Protein AF-A0A2D7SRV4-F1 (afdb_monomer)

Mean predicted aligned error: 13.17 Å

Sequence (274 aa):
MICENKPSEINNYSLNEKLNINYNVHELSKMSIEDLIKNLKYTIKNNSIPNITKLVYEFEKYFHIKNNINFKNENIKFDELHYNDFKKILIQYKKLKKEYVEKLESKFKYNLDLREEIINELKILIQSNNNNNSLFEKFNLLRDKWKKIGPIKKNLTEKIWKTYYHHVEKFYDYVKISDDIRNIEYQRNYKIKIDICIKSENLYKLKDLNKSFKKLQDLHEDWKQIGPVKNQYKEQIWNRFQEATKKIHKKRNDYYEQRNLIYKLNFEKKKQTI

Structure (mmCIF, N/CA/C/O backbone):
data_AF-A0A2D7SRV4-F1
#
_entry.id   AF-A0A2D7SRV4-F1
#
loop_
_atom_site.group_PDB
_atom_site.id
_atom_site.type_symbol
_atom_site.label_atom_id
_atom_site.label_alt_id
_atom_site.label_comp_id
_atom_site.label_asym_id
_atom_site.label_entity_id
_atom_site.label_seq_id
_atom_site.pdbx_PDB_ins_code
_atom_site.Cartn_x
_atom_site.Cartn_y
_atom_site.Cartn_z
_atom_site.occupancy
_atom_site.B_iso_or_equiv
_atom_site.auth_seq_id
_atom_site.auth_comp_id
_atom_site.auth_asym_id
_atom_site.auth_atom_id
_atom_site.pdbx_PDB_model_num
ATOM 1 N N . MET A 1 1 ? 11.663 15.119 -19.197 1.00 27.31 1 MET A N 1
ATOM 2 C CA . MET A 1 1 ? 10.627 15.295 -18.150 1.00 27.31 1 MET A CA 1
ATOM 3 C C . MET A 1 1 ? 9.720 14.071 -18.126 1.00 27.31 1 MET A C 1
ATOM 5 O O . MET A 1 1 ? 8.647 14.070 -18.719 1.00 27.31 1 MET A O 1
ATOM 9 N N . ILE A 1 2 ? 10.168 12.994 -17.485 1.00 28.67 2 ILE A N 1
ATOM 10 C CA . ILE A 1 2 ? 9.371 11.781 -17.296 1.00 28.67 2 ILE A CA 1
ATOM 11 C C . ILE A 1 2 ? 8.707 11.919 -15.922 1.00 28.67 2 ILE A C 1
ATOM 13 O O . ILE A 1 2 ? 9.193 11.472 -14.893 1.00 28.67 2 ILE A O 1
ATOM 17 N N . CYS A 1 3 ? 7.593 12.649 -15.883 1.00 29.78 3 CYS A N 1
ATOM 18 C CA . CYS A 1 3 ? 6.821 12.848 -14.655 1.00 29.78 3 CYS A CA 1
ATOM 19 C C . CYS A 1 3 ? 5.963 11.609 -14.397 1.00 29.78 3 CYS A C 1
ATOM 21 O O . CYS A 1 3 ? 4.790 11.585 -14.759 1.00 29.78 3 CYS A O 1
ATOM 23 N N . GLU A 1 4 ? 6.547 10.501 -13.941 1.00 46.97 4 GLU A N 1
ATOM 24 C CA . GLU A 1 4 ? 5.755 9.415 -13.357 1.00 46.97 4 GLU A CA 1
ATOM 25 C C . GLU A 1 4 ? 5.040 9.912 -12.089 1.00 46.97 4 GLU A C 1
ATOM 27 O O . GLU A 1 4 ? 5.610 10.647 -11.281 1.00 46.97 4 GLU A O 1
ATOM 32 N N . ASN A 1 5 ? 3.759 9.562 -11.951 1.00 48.97 5 ASN A N 1
ATOM 33 C CA . ASN A 1 5 ? 2.919 10.071 -10.870 1.00 48.97 5 ASN A CA 1
ATOM 34 C C . ASN A 1 5 ? 3.387 9.534 -9.515 1.00 48.97 5 ASN A C 1
ATOM 36 O O . ASN A 1 5 ? 3.749 8.365 -9.365 1.00 48.97 5 ASN A O 1
ATOM 40 N N . LYS A 1 6 ? 3.396 10.443 -8.539 1.00 47.25 6 LYS A N 1
ATOM 41 C CA . LYS A 1 6 ? 4.130 10.343 -7.279 1.00 47.25 6 LYS A CA 1
ATOM 42 C C . LYS A 1 6 ? 3.662 9.152 -6.424 1.00 47.25 6 LYS A C 1
ATOM 44 O O . LYS A 1 6 ? 2.457 8.932 -6.279 1.00 47.25 6 LYS A O 1
ATOM 49 N N . PRO A 1 7 ? 4.573 8.476 -5.698 1.00 41.59 7 PRO A N 1
ATOM 50 C CA . PRO A 1 7 ? 4.205 7.526 -4.643 1.00 41.59 7 PRO A CA 1
ATOM 51 C C . PRO A 1 7 ? 3.286 8.128 -3.569 1.00 41.59 7 PRO A C 1
ATOM 53 O O . PRO A 1 7 ? 2.532 7.396 -2.927 1.00 41.59 7 PRO A O 1
ATOM 56 N N . SER A 1 8 ? 3.336 9.451 -3.366 1.00 39.38 8 SER A N 1
ATOM 57 C CA . SER A 1 8 ? 2.531 10.172 -2.375 1.00 39.38 8 SER A CA 1
ATOM 58 C C . SER A 1 8 ? 1.029 10.182 -2.683 1.00 39.38 8 SER A C 1
ATOM 60 O O . SER A 1 8 ? 0.242 10.178 -1.742 1.00 39.38 8 SER A O 1
ATOM 62 N N . GLU A 1 9 ? 0.609 10.085 -3.948 1.00 38.69 9 GLU A N 1
ATOM 63 C CA . GLU A 1 9 ? -0.820 10.081 -4.316 1.00 38.69 9 GLU A CA 1
ATOM 64 C C . GLU A 1 9 ? -1.472 8.699 -4.136 1.00 38.69 9 GLU A C 1
ATOM 66 O O . GLU A 1 9 ? -2.650 8.598 -3.801 1.00 38.69 9 GLU A O 1
ATOM 71 N N . ILE A 1 10 ? -0.693 7.619 -4.263 1.00 41.19 10 ILE A N 1
ATOM 72 C CA . ILE A 1 10 ? -1.168 6.237 -4.064 1.00 41.19 10 ILE A CA 1
ATOM 73 C C . ILE A 1 10 ? -1.036 5.810 -2.586 1.00 41.19 10 ILE A C 1
ATOM 75 O O . ILE A 1 10 ? -1.776 4.950 -2.103 1.00 41.19 10 ILE A O 1
ATOM 79 N N . ASN A 1 11 ? -0.125 6.432 -1.827 1.00 38.91 11 ASN A N 1
ATOM 80 C CA . ASN A 1 11 ? 0.090 6.148 -0.402 1.00 38.91 11 ASN A CA 1
ATOM 81 C C . ASN A 1 11 ? -1.073 6.559 0.514 1.00 38.91 11 ASN A C 1
ATOM 83 O O . ASN A 1 11 ? -1.109 6.112 1.664 1.00 38.91 11 ASN A O 1
ATOM 87 N N . ASN A 1 12 ? -2.028 7.357 0.032 1.00 39.44 12 ASN A N 1
ATOM 88 C CA . ASN A 1 12 ? -3.205 7.730 0.818 1.00 39.44 12 ASN A CA 1
ATOM 89 C C . ASN A 1 12 ? -4.183 6.567 1.045 1.00 39.44 12 ASN A C 1
ATOM 91 O O . ASN A 1 12 ? -4.990 6.632 1.969 1.00 39.44 12 ASN A O 1
ATOM 95 N N . TYR A 1 13 ? -4.091 5.482 0.269 1.00 41.84 13 TYR A N 1
ATOM 96 C CA . TYR A 1 13 ? -5.117 4.430 0.275 1.00 41.84 13 TYR A CA 1
ATOM 97 C C . TYR A 1 13 ? -4.642 3.069 0.805 1.00 41.84 13 TYR A C 1
ATOM 99 O O . TYR A 1 13 ? -5.465 2.230 1.163 1.00 41.84 13 TYR A O 1
ATOM 107 N N . SER A 1 14 ? -3.326 2.885 0.953 1.00 34.53 14 SER A N 1
ATOM 108 C CA . SER A 1 14 ? -2.685 1.593 1.247 1.00 34.53 14 SER A CA 1
ATOM 109 C C . SER A 1 14 ? -2.415 1.310 2.732 1.00 34.53 14 SER A C 1
ATOM 111 O O . SER A 1 14 ? -1.815 0.286 3.047 1.00 34.53 14 SER A O 1
ATOM 113 N N . LEU A 1 15 ? -2.796 2.198 3.657 1.00 33.28 15 LEU A N 1
ATOM 114 C CA . LEU A 1 15 ? -2.384 2.084 5.068 1.00 33.28 15 LEU A CA 1
ATOM 115 C C . LEU A 1 15 ? -3.519 1.988 6.087 1.00 33.28 15 LEU A C 1
ATOM 117 O O . LEU A 1 15 ? -3.268 2.102 7.282 1.00 33.28 15 LEU A O 1
ATOM 121 N N . ASN A 1 16 ? -4.740 1.700 5.640 1.00 34.56 16 ASN A N 1
ATOM 122 C CA . ASN A 1 16 ? -5.850 1.406 6.545 1.00 34.56 16 ASN A CA 1
ATOM 123 C C . ASN A 1 16 ? -6.127 -0.101 6.569 1.00 34.56 16 ASN A C 1
ATOM 125 O O . ASN A 1 16 ? -7.164 -0.575 6.096 1.00 34.56 16 ASN A O 1
ATOM 129 N N . GLU A 1 17 ? -5.183 -0.867 7.120 1.00 34.75 17 GLU A N 1
ATOM 130 C CA . GLU A 1 17 ? -5.461 -2.239 7.532 1.00 34.75 17 GLU A CA 1
ATOM 131 C C . GLU A 1 17 ? -6.486 -2.234 8.681 1.00 34.75 17 GLU A C 1
ATOM 133 O O . GLU A 1 17 ? -6.219 -1.758 9.777 1.00 34.75 17 GLU A O 1
ATOM 138 N N . LYS A 1 18 ? -7.653 -2.820 8.383 1.00 39.88 18 LYS A N 1
ATOM 139 C CA . LYS A 1 18 ? -8.616 -3.463 9.297 1.00 39.88 18 LYS A CA 1
ATOM 140 C C . LYS A 1 18 ? -9.343 -2.567 10.316 1.00 39.88 18 LYS A C 1
ATOM 142 O O . LYS A 1 18 ? -8.977 -2.450 11.477 1.00 39.88 18 LYS A O 1
ATOM 147 N N . LEU A 1 19 ? -10.527 -2.106 9.904 1.00 37.44 19 LEU A N 1
ATOM 148 C CA . LEU A 1 19 ? -11.641 -1.798 10.806 1.00 37.44 19 LEU A CA 1
ATOM 149 C C . LEU A 1 19 ? -12.579 -3.004 10.870 1.00 37.44 19 LEU A C 1
ATOM 151 O O . LEU A 1 19 ? -13.152 -3.378 9.850 1.00 37.44 19 LEU A O 1
ATOM 155 N N . ASN A 1 20 ? -12.747 -3.579 12.060 1.00 40.62 20 ASN A N 1
ATOM 156 C CA . ASN A 1 20 ? -13.952 -4.336 12.421 1.00 40.62 20 ASN A CA 1
ATOM 157 C C . ASN A 1 20 ? -14.146 -4.460 13.942 1.00 40.62 20 ASN A C 1
ATOM 159 O O . ASN A 1 20 ? -14.718 -5.429 14.424 1.00 40.62 20 ASN A O 1
ATOM 163 N N . ILE A 1 21 ? -13.671 -3.478 14.710 1.00 44.75 21 ILE A N 1
ATOM 164 C CA . ILE A 1 21 ? -13.985 -3.361 16.134 1.00 44.75 21 ILE A CA 1
ATOM 165 C C . ILE A 1 21 ? -14.242 -1.878 16.395 1.00 44.75 21 ILE A C 1
ATOM 167 O O . ILE A 1 21 ? -13.307 -1.086 16.485 1.00 44.75 21 ILE A O 1
ATOM 171 N N . ASN A 1 22 ? -15.513 -1.483 16.411 1.00 50.06 22 ASN A N 1
ATOM 172 C CA . ASN A 1 22 ? -15.923 -0.105 16.664 1.00 50.06 22 ASN A CA 1
ATOM 173 C C . ASN A 1 22 ? -16.711 -0.054 17.974 1.00 50.06 22 ASN A C 1
ATOM 175 O O . ASN A 1 22 ? -17.882 0.296 17.959 1.00 50.06 22 ASN A O 1
ATOM 179 N N . TYR A 1 23 ? -16.070 -0.427 19.084 1.00 57.25 23 TYR A N 1
ATOM 180 C CA . TYR A 1 23 ? -16.624 -0.106 20.396 1.00 57.25 23 TYR A CA 1
ATOM 181 C C . TYR A 1 23 ? -16.528 1.407 20.592 1.00 57.25 23 TYR A C 1
ATOM 183 O O . TYR A 1 23 ? -15.451 1.981 20.430 1.00 57.25 23 TYR A O 1
ATOM 191 N N . ASN A 1 24 ? -17.647 2.048 20.913 1.00 60.28 24 ASN A N 1
ATOM 192 C CA . ASN A 1 24 ? -17.666 3.419 21.415 1.00 60.28 24 ASN A CA 1
ATOM 193 C C . ASN A 1 24 ? -17.856 3.405 22.943 1.00 60.28 24 ASN A C 1
ATOM 195 O O . ASN A 1 24 ? -18.329 2.415 23.506 1.00 60.28 24 ASN A O 1
ATOM 199 N N . VAL A 1 25 ? -17.537 4.515 23.618 1.00 55.12 25 VAL A N 1
ATOM 200 C CA . VAL A 1 25 ? -17.756 4.683 25.075 1.00 55.12 25 VAL A CA 1
ATOM 201 C C . VAL A 1 25 ? -19.160 4.239 25.545 1.00 55.12 25 VAL A C 1
ATOM 203 O O . VAL A 1 25 ? -19.304 3.745 26.661 1.00 55.12 25 VAL A O 1
ATOM 206 N N . HIS A 1 26 ? -20.194 4.363 24.704 1.00 58.62 26 HIS A N 1
ATOM 207 C CA . HIS A 1 26 ? -21.580 3.995 25.034 1.00 58.62 26 HIS A CA 1
ATOM 208 C C . HIS A 1 26 ? -21.879 2.488 24.996 1.00 58.62 26 HIS A C 1
ATOM 210 O O . HIS A 1 26 ? -22.801 2.026 25.667 1.00 58.62 26 HIS A O 1
ATOM 216 N N . GLU A 1 27 ? -21.153 1.705 24.202 1.00 63.66 27 GLU A N 1
ATOM 217 C CA . GLU A 1 27 ? -21.241 0.242 24.234 1.00 63.66 27 GLU A CA 1
ATOM 218 C C . GLU A 1 27 ? -20.489 -0.314 25.442 1.00 63.66 27 GLU A C 1
ATOM 220 O O . GLU A 1 27 ? -20.982 -1.225 26.106 1.00 63.66 27 GLU A O 1
ATOM 225 N N . LEU A 1 28 ? -19.353 0.302 25.785 1.00 65.31 28 LEU A N 1
ATOM 226 C CA . LEU A 1 28 ? -18.560 -0.063 26.959 1.00 65.31 28 LEU A CA 1
ATOM 227 C C . LEU A 1 28 ? -19.333 0.167 28.269 1.00 65.31 28 LEU A C 1
ATOM 229 O O . LEU A 1 28 ? -19.212 -0.626 29.196 1.00 65.31 28 LEU A O 1
ATOM 233 N N . SER A 1 29 ? -20.197 1.188 28.336 1.00 61.28 29 SER A N 1
ATOM 234 C CA . SER A 1 29 ? -20.997 1.484 29.534 1.00 61.28 29 SER A CA 1
ATOM 235 C C . SER A 1 29 ? -22.091 0.460 29.860 1.00 61.28 29 SER A C 1
ATOM 237 O O . SER A 1 29 ? -22.707 0.566 30.916 1.00 61.28 29 SER A O 1
ATOM 239 N N . LYS A 1 30 ? -22.372 -0.500 28.967 1.00 69.50 30 LYS A N 1
ATOM 240 C CA . LYS A 1 30 ? -23.382 -1.556 29.178 1.00 69.50 30 LYS A CA 1
ATOM 241 C C . LYS A 1 30 ? -22.813 -2.830 29.800 1.00 69.50 30 LYS A C 1
ATOM 243 O O . LYS A 1 30 ? -23.576 -3.723 30.148 1.00 69.50 30 LYS A O 1
ATOM 248 N N . MET A 1 31 ? -21.491 -2.939 29.880 1.00 69.75 31 MET A N 1
ATOM 249 C CA . MET A 1 31 ? -20.799 -4.135 30.350 1.00 69.75 31 MET A CA 1
ATOM 250 C C . MET A 1 31 ? -20.348 -3.947 31.799 1.00 69.75 31 MET A C 1
ATOM 252 O O . MET A 1 31 ? -20.060 -2.825 32.228 1.00 69.75 31 MET A O 1
ATOM 256 N N . SER A 1 32 ? -20.256 -5.046 32.549 1.00 73.62 32 SER A N 1
ATOM 257 C CA . SER A 1 32 ? -19.613 -5.012 33.861 1.00 73.62 32 SER A CA 1
ATOM 258 C C . SER A 1 32 ? -18.127 -4.650 33.710 1.00 73.62 32 SER A C 1
ATOM 260 O O . SER A 1 32 ? -17.511 -4.869 32.663 1.00 73.62 32 SER A O 1
ATOM 262 N N . ILE A 1 33 ? -17.528 -4.085 34.759 1.00 69.94 33 ILE A N 1
ATOM 263 C CA . ILE A 1 33 ? -16.093 -3.757 34.779 1.00 69.94 33 ILE A CA 1
ATOM 264 C C . ILE A 1 33 ? -15.237 -5.018 34.565 1.00 69.94 33 ILE A C 1
ATOM 266 O O . ILE A 1 33 ? -14.216 -4.968 33.878 1.00 69.94 33 ILE A O 1
ATOM 270 N N . GLU A 1 34 ? -15.680 -6.158 35.088 1.00 74.88 34 GLU A N 1
ATOM 271 C CA . GLU A 1 34 ? -15.011 -7.450 34.924 1.00 74.88 34 GLU A CA 1
ATOM 272 C C . GLU A 1 34 ? -15.059 -7.939 33.478 1.00 74.88 34 GLU A C 1
ATOM 274 O O . GLU A 1 34 ? -14.029 -8.331 32.920 1.00 74.88 34 GLU A O 1
ATOM 279 N N . ASP A 1 35 ? -16.219 -7.832 32.827 1.00 76.56 35 ASP A N 1
ATOM 280 C CA . ASP A 1 35 ? -16.365 -8.171 31.412 1.00 76.56 35 ASP A CA 1
ATOM 281 C C . ASP A 1 35 ? -15.536 -7.239 30.526 1.00 76.56 35 ASP A C 1
ATOM 283 O O . ASP A 1 35 ? -14.928 -7.684 29.551 1.00 76.56 35 ASP A O 1
ATOM 287 N N . LEU A 1 36 ? -15.454 -5.952 30.877 1.00 74.56 36 LEU A N 1
ATOM 288 C CA . LEU A 1 36 ? -14.611 -4.969 30.195 1.00 74.56 36 LEU A CA 1
ATOM 289 C C . LEU A 1 36 ? -13.131 -5.364 30.257 1.00 74.56 36 LEU A C 1
ATOM 291 O O . LEU A 1 36 ? -12.462 -5.414 29.221 1.00 74.56 36 LEU A O 1
ATOM 295 N N . ILE A 1 37 ? -12.629 -5.697 31.447 1.00 76.69 37 ILE A N 1
ATOM 296 C CA . ILE A 1 37 ? -11.245 -6.141 31.661 1.00 76.69 37 ILE A CA 1
ATOM 297 C C . ILE A 1 37 ? -10.976 -7.455 30.914 1.00 76.69 37 ILE A C 1
ATOM 299 O O . ILE A 1 37 ? -9.960 -7.584 30.220 1.00 76.69 37 ILE A O 1
ATOM 303 N N . LYS A 1 38 ? -11.900 -8.420 30.988 1.00 81.44 38 LYS A N 1
ATOM 304 C CA . LYS A 1 38 ? -11.800 -9.717 30.304 1.00 81.44 38 LYS A CA 1
ATOM 305 C C . LYS A 1 38 ? -11.764 -9.556 28.783 1.00 81.44 38 LYS A C 1
ATOM 307 O O . LYS A 1 38 ? -10.910 -10.156 28.125 1.00 81.44 38 LYS A O 1
ATOM 312 N N . ASN A 1 39 ? -12.618 -8.697 28.230 1.00 76.88 39 ASN A N 1
ATOM 313 C CA . ASN A 1 39 ? -12.650 -8.395 26.801 1.00 76.88 39 ASN A CA 1
ATOM 314 C C . ASN A 1 39 ? -11.396 -7.659 26.337 1.00 76.88 39 ASN A C 1
ATOM 316 O O . ASN A 1 39 ? -10.823 -8.030 25.312 1.00 76.88 39 ASN A O 1
ATOM 320 N N . LEU A 1 40 ? -10.917 -6.664 27.090 1.00 78.56 40 LEU A N 1
ATOM 321 C CA . LE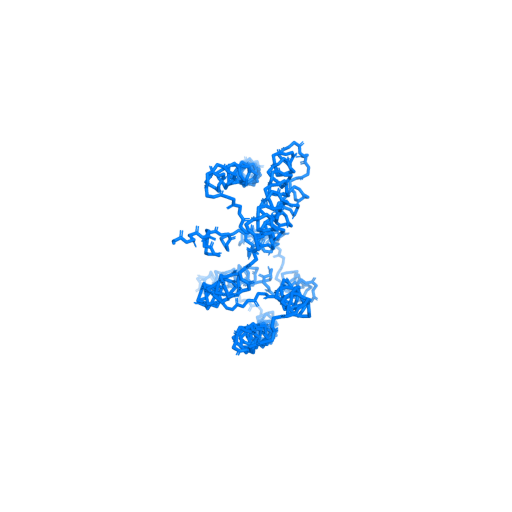U A 1 40 ? -9.673 -5.957 26.777 1.00 78.56 40 LEU A CA 1
ATOM 322 C C . LEU A 1 40 ? -8.492 -6.944 26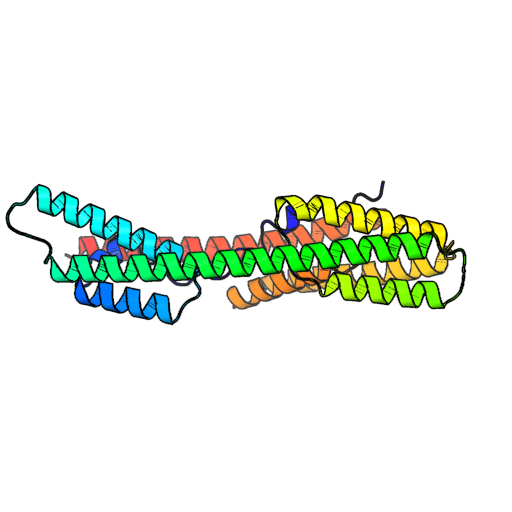.722 1.00 78.56 40 LEU A C 1
ATOM 324 O O . LEU A 1 40 ? -7.733 -6.957 25.750 1.00 78.56 40 LEU A O 1
ATOM 328 N N . LYS A 1 41 ? -8.391 -7.839 27.715 1.00 81.38 41 LYS A N 1
ATOM 329 C CA . LYS A 1 41 ? -7.357 -8.881 27.793 1.00 81.38 41 LYS A CA 1
ATOM 330 C C . LYS A 1 41 ? -7.430 -9.866 26.622 1.00 81.38 41 LYS A C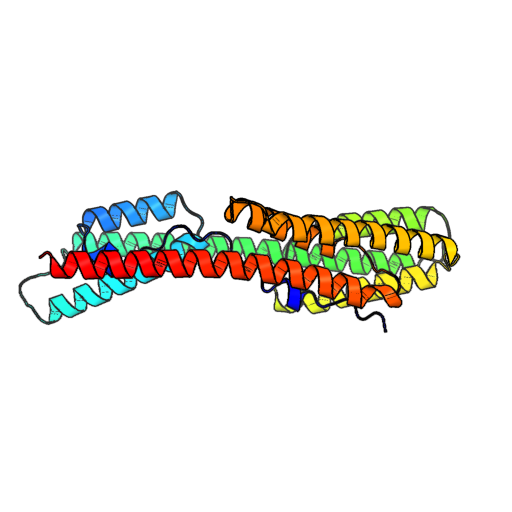 1
ATOM 332 O O . LYS A 1 41 ? -6.406 -10.155 26.003 1.00 81.38 41 LYS A O 1
ATOM 337 N N . TYR A 1 42 ? -8.627 -10.350 26.285 1.00 78.06 42 TYR A N 1
ATOM 338 C CA . TYR A 1 42 ? -8.847 -11.211 25.117 1.00 78.06 42 TYR A CA 1
ATOM 339 C C . TYR A 1 42 ? -8.450 -10.503 23.816 1.00 78.06 42 TYR A C 1
ATOM 341 O O . TYR A 1 42 ? -7.773 -11.076 22.962 1.00 78.06 42 TYR A O 1
ATOM 349 N N . THR A 1 43 ? -8.815 -9.228 23.679 1.00 72.38 43 THR A N 1
ATOM 350 C CA . THR A 1 43 ? -8.574 -8.465 22.454 1.00 72.38 43 THR A CA 1
ATOM 351 C C . THR A 1 43 ? -7.086 -8.199 22.242 1.00 72.38 43 THR A C 1
ATOM 353 O O . THR A 1 43 ? -6.606 -8.383 21.126 1.00 72.38 43 THR A O 1
ATOM 356 N N . ILE A 1 44 ? -6.344 -7.841 23.297 1.00 77.44 44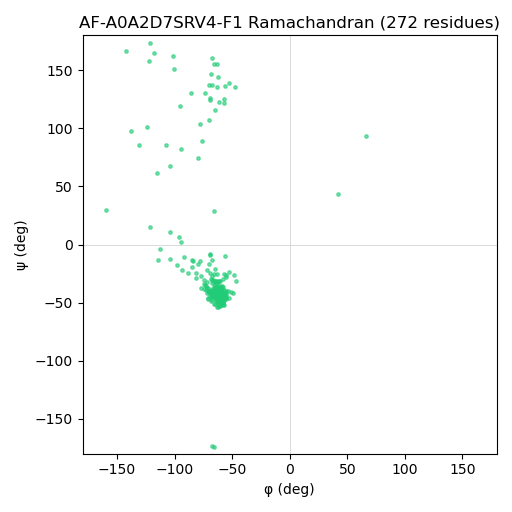 ILE A N 1
ATOM 357 C CA . ILE A 1 44 ? -4.884 -7.651 23.242 1.00 77.44 44 ILE A CA 1
ATOM 358 C C . ILE A 1 44 ? -4.170 -8.942 22.827 1.00 77.44 44 ILE A C 1
ATOM 360 O O . ILE A 1 44 ? -3.179 -8.884 22.105 1.00 77.44 44 ILE A O 1
ATOM 364 N N . LYS A 1 45 ? -4.678 -10.106 23.252 1.00 77.25 45 LYS A N 1
ATOM 365 C CA . LYS A 1 45 ? 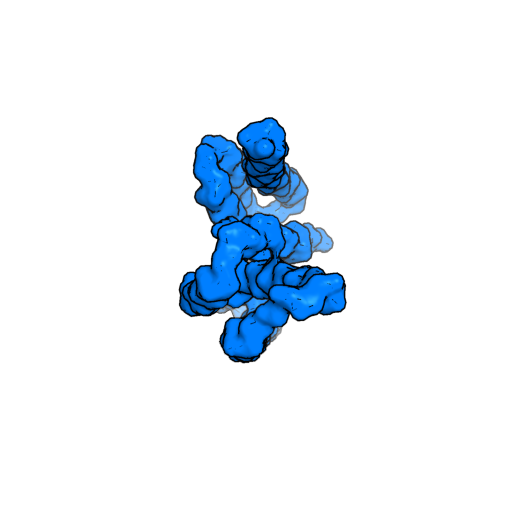-4.084 -11.406 22.920 1.00 77.25 45 LYS A CA 1
ATOM 366 C C . LYS A 1 45 ? -4.342 -11.832 21.468 1.00 77.25 45 LYS A C 1
ATOM 368 O O . LYS A 1 45 ? -3.483 -12.473 20.872 1.00 77.25 45 LYS A O 1
ATOM 373 N N . ASN A 1 46 ? -5.500 -11.477 20.908 1.00 69.44 46 ASN A N 1
ATOM 374 C CA . ASN A 1 46 ? -5.994 -12.068 19.658 1.00 69.44 46 ASN A CA 1
ATOM 375 C C . ASN A 1 46 ? -6.048 -11.108 18.458 1.00 69.44 46 ASN A C 1
ATOM 377 O O . ASN A 1 46 ? -6.379 -11.538 17.355 1.00 69.44 46 ASN A O 1
ATOM 381 N N . ASN A 1 47 ? -5.739 -9.821 18.637 1.00 67.62 47 ASN A N 1
ATOM 382 C CA . ASN A 1 47 ? -5.783 -8.824 17.563 1.00 67.62 47 ASN A CA 1
ATOM 383 C C . ASN A 1 47 ? -4.433 -8.129 17.360 1.00 67.62 47 ASN A C 1
ATOM 385 O O . ASN A 1 47 ? -3.595 -8.074 18.257 1.00 67.62 47 ASN A O 1
ATOM 389 N N . SER A 1 48 ? -4.220 -7.560 16.169 1.00 66.75 48 SER A N 1
ATOM 390 C CA . SER A 1 48 ? -3.010 -6.786 15.886 1.00 66.75 48 SER A CA 1
ATOM 391 C C . SER A 1 48 ? -2.981 -5.477 16.689 1.00 66.75 48 SER A C 1
ATOM 393 O O . SER A 1 48 ? -4.011 -4.838 16.914 1.00 66.75 48 SER A O 1
ATOM 395 N N . ILE A 1 49 ? -1.779 -5.044 17.083 1.00 74.38 49 ILE A N 1
ATOM 396 C CA . ILE A 1 49 ? -1.541 -3.813 17.859 1.00 74.38 49 ILE A CA 1
ATOM 397 C C . ILE A 1 49 ? -2.217 -2.554 17.260 1.00 74.38 49 ILE A C 1
ATOM 399 O O . ILE A 1 49 ? -2.804 -1.772 18.018 1.00 74.38 49 ILE A O 1
ATOM 403 N N . PRO A 1 50 ? -2.216 -2.335 15.929 1.00 64.69 50 PRO A N 1
ATOM 404 C CA . PRO A 1 50 ? -2.934 -1.205 15.336 1.00 64.69 50 PRO A CA 1
ATOM 405 C C . PRO A 1 50 ? -4.443 -1.230 15.622 1.00 64.69 50 PRO A C 1
ATOM 407 O O . PRO A 1 50 ? -5.034 -0.188 15.900 1.00 64.69 50 PRO A O 1
ATOM 410 N N . ASN A 1 51 ? -5.053 -2.418 15.647 1.00 64.69 51 ASN A N 1
ATOM 411 C CA . ASN A 1 51 ? -6.499 -2.587 15.816 1.00 64.69 51 ASN A CA 1
ATOM 412 C C . ASN A 1 51 ? -6.951 -2.336 17.259 1.00 64.69 51 ASN A C 1
ATOM 414 O O . ASN A 1 51 ? -8.063 -1.869 17.493 1.00 64.69 51 ASN A O 1
ATOM 418 N N . ILE A 1 52 ? -6.086 -2.618 18.232 1.00 71.19 52 ILE A N 1
ATOM 419 C CA . ILE A 1 52 ? -6.384 -2.427 19.657 1.00 71.19 52 ILE A CA 1
ATOM 420 C C . ILE A 1 52 ? -6.109 -0.994 20.122 1.00 71.19 52 ILE A C 1
ATOM 422 O O . ILE A 1 52 ? -6.571 -0.613 21.188 1.00 71.19 52 ILE A O 1
ATOM 426 N N . THR A 1 53 ? -5.405 -0.173 19.331 1.00 71.81 53 THR A N 1
ATOM 427 C CA . THR A 1 53 ? -5.025 1.188 19.750 1.00 71.81 53 THR A CA 1
ATOM 428 C C . THR A 1 53 ? -6.241 2.086 19.960 1.00 71.81 53 THR A C 1
ATOM 430 O O . THR A 1 53 ? -6.338 2.756 20.986 1.00 71.81 53 THR A O 1
ATOM 433 N N . LYS A 1 54 ? -7.187 2.067 19.013 1.00 71.44 54 LYS A N 1
ATOM 434 C CA . LYS A 1 54 ? -8.447 2.816 19.125 1.00 71.44 54 LYS A CA 1
ATOM 435 C C . LYS A 1 54 ? -9.294 2.294 20.282 1.00 71.44 54 LYS A C 1
ATOM 437 O O . LYS A 1 54 ? -9.874 3.077 21.020 1.00 71.44 54 LYS A O 1
ATOM 442 N N . LEU A 1 55 ? -9.321 0.974 20.454 1.00 73.00 55 LEU A N 1
ATOM 443 C CA . LEU A 1 55 ? -10.067 0.339 21.527 1.00 73.00 55 LEU A CA 1
ATOM 444 C C . LEU A 1 55 ? -9.531 0.761 22.898 1.00 73.00 55 LEU A C 1
ATOM 446 O O . LEU A 1 55 ? -10.288 1.277 23.706 1.00 73.00 55 LEU A O 1
ATOM 450 N N . VAL A 1 56 ? -8.226 0.609 23.135 1.00 77.00 56 VAL A N 1
ATOM 451 C CA . VAL A 1 56 ? -7.580 1.008 24.394 1.00 77.00 56 VAL A CA 1
ATOM 452 C C . VAL A 1 56 ? -7.852 2.480 24.712 1.00 77.00 56 VAL A C 1
ATOM 454 O O . VAL A 1 56 ? -8.164 2.783 25.856 1.00 77.00 56 VAL A O 1
ATOM 457 N N . TYR A 1 57 ? -7.830 3.365 23.711 1.00 77.31 57 TYR A N 1
ATOM 458 C CA . TYR A 1 57 ? -8.187 4.776 23.886 1.00 77.31 57 TYR A CA 1
ATOM 459 C C . TYR A 1 57 ? -9.643 4.975 24.351 1.00 77.31 57 TYR A C 1
ATOM 461 O O . TYR A 1 57 ? -9.899 5.743 25.277 1.00 77.31 57 TYR A O 1
ATOM 469 N N . GLU A 1 58 ? -10.603 4.267 23.749 1.00 73.50 58 GLU A N 1
ATOM 470 C CA . GLU A 1 58 ? -12.015 4.322 24.163 1.00 73.50 58 GLU A CA 1
ATOM 471 C C . GLU A 1 58 ? -12.215 3.772 25.586 1.00 73.50 58 GLU A C 1
ATOM 473 O O . GLU A 1 58 ? -12.984 4.343 26.363 1.00 73.50 58 GLU A O 1
ATOM 478 N N . PHE A 1 59 ? -11.480 2.719 25.963 1.00 75.94 59 PHE A N 1
ATOM 479 C CA . PHE A 1 59 ? -11.455 2.215 27.338 1.00 75.94 59 PHE A CA 1
ATOM 480 C C . PHE A 1 59 ? -10.851 3.245 28.303 1.00 75.94 59 PHE A C 1
ATOM 482 O O . PHE A 1 59 ? -11.496 3.577 29.292 1.00 75.94 59 PHE A O 1
ATOM 489 N N . GLU A 1 60 ? -9.672 3.808 28.019 1.00 75.94 60 GLU A N 1
ATOM 490 C CA . GLU A 1 60 ? -9.058 4.867 28.839 1.00 75.94 60 GLU A CA 1
ATOM 491 C C . GLU A 1 60 ? -10.038 6.032 29.055 1.00 75.94 60 GLU A C 1
ATOM 493 O O . GLU A 1 60 ? -10.268 6.451 30.191 1.00 75.94 60 GLU A O 1
ATOM 498 N N . LYS A 1 61 ? -10.706 6.489 27.989 1.00 76.81 61 LYS A N 1
ATOM 499 C CA . LYS A 1 61 ? -11.730 7.539 28.058 1.00 76.81 61 LYS A CA 1
ATOM 500 C C . LYS A 1 61 ? -12.911 7.152 28.957 1.00 76.81 61 LYS A C 1
ATOM 502 O O . LYS A 1 61 ? -13.346 7.974 29.763 1.00 76.81 61 LYS A O 1
ATOM 507 N N . TYR A 1 62 ? -13.416 5.922 28.853 1.00 73.44 62 TYR A N 1
ATOM 508 C CA . TYR A 1 62 ? -14.485 5.416 29.720 1.00 73.44 62 TYR A CA 1
ATOM 509 C C . TYR A 1 62 ? -14.079 5.411 31.204 1.00 73.44 62 TYR A C 1
ATOM 511 O O . TYR A 1 62 ? -14.831 5.909 32.045 1.00 73.44 62 TYR A O 1
ATOM 519 N N . PHE A 1 63 ? -12.880 4.915 31.529 1.00 71.25 63 PHE A N 1
ATOM 520 C CA . PHE A 1 63 ? -12.372 4.889 32.906 1.00 71.25 63 PHE A CA 1
ATOM 521 C C . PHE A 1 63 ? -12.176 6.301 33.478 1.00 71.25 63 PHE A C 1
ATOM 523 O O . PHE A 1 63 ? -12.532 6.543 34.630 1.00 71.25 63 PHE A O 1
ATOM 530 N N . HIS A 1 64 ? -11.695 7.258 32.676 1.00 71.62 64 HIS A N 1
ATOM 531 C CA . HIS A 1 64 ? -11.607 8.663 33.088 1.00 71.62 64 HIS A CA 1
ATOM 532 C C . HIS A 1 64 ? -12.983 9.276 33.391 1.00 71.62 64 HIS A C 1
ATOM 534 O O . HIS A 1 64 ? -13.138 9.964 34.399 1.00 71.62 64 HIS A O 1
ATOM 540 N N . ILE A 1 65 ? -13.992 9.003 32.556 1.00 70.69 65 ILE A N 1
ATOM 541 C CA . ILE A 1 65 ? -15.364 9.489 32.772 1.00 70.69 65 ILE A CA 1
ATOM 542 C C . ILE A 1 65 ? -15.953 8.898 34.059 1.00 70.69 65 ILE A C 1
ATOM 544 O O . ILE A 1 65 ? -16.478 9.647 34.880 1.00 70.69 65 ILE A O 1
ATOM 548 N N . LYS A 1 66 ? -15.835 7.582 34.276 1.00 67.75 66 LYS A N 1
ATOM 549 C CA . LYS A 1 66 ? -16.349 6.932 35.492 1.00 67.75 66 LYS A CA 1
ATOM 550 C C . LYS A 1 66 ? -15.643 7.403 36.765 1.00 67.75 66 LYS A C 1
ATOM 552 O O . LYS A 1 66 ? -16.328 7.664 37.748 1.00 67.75 66 LYS A O 1
ATOM 557 N N . ASN A 1 67 ? -14.321 7.586 36.742 1.00 65.56 67 ASN A N 1
ATOM 558 C CA . ASN A 1 67 ? -13.604 8.144 37.893 1.00 65.56 67 ASN A CA 1
ATOM 559 C C . ASN A 1 67 ? -14.059 9.576 38.212 1.00 65.56 67 ASN A C 1
ATOM 561 O O . ASN A 1 67 ? -14.301 9.885 39.374 1.00 65.56 67 ASN A O 1
ATOM 565 N N . ASN A 1 68 ? -14.259 10.429 37.204 1.00 62.19 68 ASN A N 1
ATOM 566 C CA . ASN A 1 68 ? -14.762 11.791 37.422 1.00 62.19 68 ASN A CA 1
ATOM 567 C C . ASN A 1 68 ? -16.211 11.831 37.945 1.00 62.19 68 ASN A C 1
ATOM 569 O O . ASN A 1 68 ? -16.565 12.753 38.676 1.00 62.19 68 ASN A O 1
ATOM 573 N N . ILE A 1 69 ? -17.054 10.856 37.582 1.00 58.59 69 ILE A N 1
ATOM 574 C CA . ILE A 1 69 ? -18.422 10.716 38.118 1.00 58.59 69 ILE A CA 1
ATOM 575 C C . ILE A 1 69 ? -18.387 10.252 39.583 1.00 58.59 69 ILE A C 1
ATOM 577 O O . ILE A 1 69 ? -19.128 10.788 40.404 1.00 58.59 69 ILE A O 1
ATOM 581 N N . ASN A 1 70 ? -17.489 9.327 39.932 1.00 52.06 70 ASN A N 1
ATOM 582 C CA . ASN A 1 70 ? -17.301 8.857 41.309 1.00 52.06 70 ASN A CA 1
ATOM 583 C C . ASN A 1 70 ? -16.770 9.954 42.249 1.00 52.06 70 ASN A C 1
ATOM 585 O O . ASN A 1 70 ? -17.159 9.995 43.407 1.00 52.06 70 ASN A O 1
ATOM 589 N N . PHE A 1 71 ? -15.953 10.896 41.762 1.00 48.12 71 PHE A N 1
ATOM 590 C CA . PHE A 1 71 ? -15.547 12.071 42.553 1.00 48.12 71 PHE A CA 1
ATOM 591 C C . PHE A 1 71 ? -16.714 13.010 42.910 1.00 48.12 71 PHE A C 1
ATOM 593 O O . PHE A 1 71 ? -16.588 13.796 43.842 1.00 48.12 71 PHE A O 1
ATOM 600 N N . LYS A 1 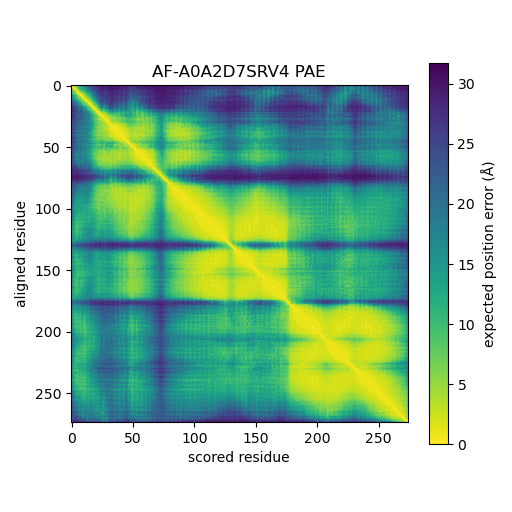72 ? -17.836 12.953 42.177 1.00 50.25 72 LYS A N 1
ATOM 601 C CA . LYS A 1 72 ? -19.036 13.763 42.449 1.00 50.25 72 LYS A CA 1
ATOM 602 C C . LYS A 1 72 ? -20.074 13.051 43.321 1.00 50.25 72 LYS A C 1
ATOM 604 O O . LYS A 1 72 ? -20.889 13.727 43.932 1.00 50.25 72 LYS A O 1
ATOM 609 N N . ASN A 1 73 ? -20.042 11.720 43.378 1.00 44.88 73 ASN A N 1
ATOM 610 C CA . ASN A 1 73 ? -20.952 10.895 44.169 1.00 44.88 73 ASN A CA 1
ATOM 611 C C . ASN A 1 73 ? -20.120 10.012 45.108 1.00 44.88 73 ASN A C 1
ATOM 613 O O . ASN A 1 73 ? -19.616 8.975 44.681 1.00 44.88 73 ASN A O 1
ATOM 617 N N . GLU A 1 74 ? -20.009 10.390 46.384 1.00 46.19 74 GLU A N 1
ATOM 618 C CA . GLU A 1 74 ? -19.163 9.731 47.402 1.00 46.19 74 GLU A CA 1
ATOM 619 C C . GLU A 1 74 ? -19.425 8.217 47.606 1.00 46.19 74 GLU A C 1
ATOM 621 O O . GLU A 1 74 ? -18.624 7.532 48.240 1.00 46.19 74 GLU A O 1
ATOM 626 N N . ASN A 1 75 ? -20.490 7.655 47.021 1.00 42.12 75 ASN A N 1
ATOM 627 C CA . ASN A 1 75 ? -20.970 6.293 47.281 1.00 42.12 75 ASN A CA 1
ATOM 628 C C . ASN A 1 75 ? -20.652 5.235 46.210 1.00 42.12 75 ASN A C 1
ATOM 630 O O . ASN A 1 75 ? -21.174 4.125 46.283 1.00 42.12 75 ASN A O 1
ATOM 634 N N . ILE A 1 76 ? -19.789 5.513 45.228 1.00 46.88 76 ILE A N 1
ATOM 635 C CA . ILE A 1 76 ? -19.276 4.460 44.335 1.00 46.88 76 ILE A CA 1
ATOM 636 C C . ILE A 1 76 ? -17.757 4.593 44.264 1.00 46.88 76 ILE A C 1
ATOM 638 O O . ILE A 1 76 ? -17.214 5.232 43.372 1.00 46.88 76 ILE A O 1
ATOM 642 N N . LYS A 1 77 ? -17.028 3.986 45.204 1.00 51.75 77 LYS A N 1
ATOM 643 C CA . LYS A 1 77 ? -15.592 3.765 44.998 1.00 51.75 77 LYS A CA 1
ATOM 644 C C . LYS A 1 77 ? -15.441 2.712 43.903 1.00 51.75 77 LYS A C 1
ATOM 646 O O . LYS A 1 77 ? -16.023 1.635 43.983 1.00 51.75 77 LYS A O 1
ATOM 651 N N . PHE A 1 78 ? -14.700 3.045 42.848 1.00 57.16 78 PHE A N 1
ATOM 652 C CA . PHE A 1 78 ? -14.238 2.037 41.901 1.00 57.16 78 PHE A CA 1
ATOM 653 C C . PHE A 1 78 ? -13.356 1.068 42.694 1.00 57.16 78 PHE A C 1
ATOM 655 O O . PHE A 1 78 ? -12.423 1.539 43.345 1.00 57.16 78 PHE A O 1
ATOM 662 N N . ASP A 1 79 ? -13.676 -0.227 42.702 1.00 65.94 79 ASP A N 1
ATOM 663 C CA . ASP A 1 79 ? -12.907 -1.205 43.474 1.00 65.94 79 ASP A CA 1
ATOM 664 C C . ASP A 1 79 ? -11.436 -1.145 43.029 1.00 65.94 79 ASP A C 1
ATOM 666 O O . ASP A 1 79 ? -11.093 -1.244 41.842 1.00 65.94 79 ASP A O 1
ATOM 670 N N . GLU A 1 80 ? -10.569 -0.875 44.002 1.00 67.00 80 GLU A N 1
ATOM 671 C CA . GLU A 1 80 ? -9.137 -0.657 43.834 1.00 67.00 80 GLU A CA 1
ATOM 672 C C . GLU A 1 80 ? -8.477 -1.851 43.123 1.00 67.00 80 GLU A C 1
ATOM 674 O O . GLU A 1 80 ? -7.516 -1.689 42.360 1.00 67.00 80 GLU A O 1
ATOM 679 N N . LEU A 1 81 ? -9.063 -3.043 43.283 1.00 69.75 81 LEU A N 1
ATOM 680 C CA . LEU A 1 81 ? -8.659 -4.270 42.613 1.00 69.75 81 LEU A CA 1
ATOM 681 C C . LEU A 1 81 ? -8.799 -4.181 41.081 1.00 69.75 81 LEU A C 1
ATOM 683 O O . LEU A 1 81 ? -7.816 -4.380 40.358 1.00 69.75 81 LEU A O 1
ATOM 687 N N . HIS A 1 82 ? -9.978 -3.818 40.561 1.00 71.75 82 HIS A N 1
ATOM 688 C CA . HIS A 1 82 ? -10.214 -3.736 39.112 1.00 71.75 82 HIS A CA 1
ATOM 689 C C . HIS A 1 82 ? -9.407 -2.607 38.459 1.00 71.75 82 HIS A C 1
ATOM 691 O O . HIS A 1 82 ? -8.996 -2.725 37.301 1.00 71.75 82 HIS A O 1
ATOM 697 N N . TYR A 1 83 ? -9.141 -1.516 39.187 1.00 73.88 83 TYR A N 1
ATOM 698 C CA . TYR A 1 83 ? -8.313 -0.416 38.681 1.00 73.88 83 TYR A CA 1
ATOM 699 C C . TYR A 1 83 ? -6.858 -0.854 38.502 1.00 73.88 83 TYR A C 1
ATOM 701 O O . TYR A 1 83 ? -6.235 -0.583 37.469 1.00 73.88 83 TYR A O 1
ATOM 709 N N . ASN A 1 84 ? -6.328 -1.588 39.480 1.00 77.56 84 ASN A N 1
ATOM 710 C CA . ASN A 1 84 ? -4.986 -2.147 39.410 1.00 77.56 84 ASN A CA 1
ATOM 711 C C . ASN A 1 84 ? -4.847 -3.155 38.262 1.00 77.56 84 ASN A C 1
ATOM 713 O O . ASN A 1 84 ? -3.844 -3.130 37.542 1.00 77.56 84 ASN A O 1
ATOM 717 N N . ASP A 1 85 ? -5.859 -3.986 38.022 1.00 79.94 85 ASP A N 1
ATOM 718 C CA . ASP A 1 85 ? -5.856 -4.927 36.900 1.00 79.94 85 ASP A CA 1
ATOM 719 C C . ASP A 1 85 ? -5.942 -4.234 35.537 1.00 79.94 85 ASP A C 1
ATOM 721 O O . ASP A 1 85 ? -5.184 -4.579 34.623 1.00 79.94 85 ASP A O 1
ATOM 725 N N . PHE A 1 86 ? -6.760 -3.189 35.402 1.00 79.94 86 PHE A N 1
ATOM 726 C CA . PHE A 1 86 ? -6.765 -2.352 34.201 1.00 79.94 86 PHE A CA 1
ATOM 727 C C . PHE A 1 86 ? -5.390 -1.713 33.949 1.00 79.94 86 PHE A C 1
ATOM 729 O O . PHE A 1 86 ? -4.856 -1.785 32.836 1.00 79.94 86 PHE A O 1
ATOM 736 N N . LYS A 1 87 ? -4.757 -1.160 34.992 1.00 82.12 87 LYS A N 1
ATOM 737 C CA . LYS A 1 87 ? -3.427 -0.538 34.906 1.00 82.12 87 LYS A CA 1
ATOM 738 C C . LYS A 1 87 ? -2.355 -1.537 34.457 1.00 82.12 87 LYS A C 1
ATOM 740 O O . LYS A 1 87 ? -1.544 -1.205 33.589 1.00 82.12 87 LYS A O 1
ATOM 745 N N . LYS A 1 88 ? -2.376 -2.772 34.975 1.00 85.38 88 LYS A N 1
ATOM 746 C CA . LYS A 1 88 ? -1.485 -3.861 34.527 1.00 85.38 88 LYS A CA 1
ATOM 747 C C . LYS A 1 88 ? -1.664 -4.158 33.037 1.00 85.38 88 LYS A C 1
ATOM 749 O O . LYS A 1 88 ? -0.671 -4.272 32.316 1.00 85.38 88 LYS A O 1
ATOM 754 N N . ILE A 1 89 ? -2.907 -4.230 32.555 1.00 82.81 89 ILE A N 1
ATOM 755 C CA . ILE A 1 89 ? -3.176 -4.493 31.137 1.00 82.81 89 ILE A CA 1
ATOM 756 C C . ILE A 1 89 ? -2.687 -3.335 30.252 1.00 82.81 89 ILE A C 1
ATOM 758 O O . ILE A 1 89 ? -2.095 -3.582 29.199 1.00 82.81 89 ILE A O 1
ATOM 762 N N . LEU A 1 90 ? -2.846 -2.079 30.682 1.00 82.56 90 LEU A N 1
ATOM 763 C CA . LEU A 1 90 ? -2.304 -0.925 29.954 1.00 82.56 90 LEU A CA 1
ATOM 764 C C . LEU A 1 90 ? -0.775 -0.951 29.867 1.00 82.56 90 LEU A C 1
ATOM 766 O O . LEU A 1 90 ? -0.219 -0.639 28.814 1.00 82.56 90 LEU A O 1
ATOM 770 N N . ILE A 1 91 ? -0.087 -1.336 30.945 1.00 86.25 91 ILE A N 1
ATOM 771 C CA . ILE A 1 91 ? 1.375 -1.497 30.942 1.00 86.25 91 ILE A CA 1
ATOM 772 C C . ILE A 1 91 ? 1.783 -2.573 29.929 1.00 86.25 91 ILE A C 1
ATOM 774 O O . ILE A 1 91 ? 2.668 -2.338 29.102 1.00 86.25 91 ILE A O 1
ATOM 778 N N . GLN A 1 92 ? 1.100 -3.722 29.935 1.00 85.81 92 GLN A N 1
ATOM 779 C CA . GLN A 1 92 ? 1.348 -4.798 28.976 1.00 85.81 92 GLN A CA 1
ATOM 780 C C . GLN A 1 92 ? 1.115 -4.336 27.531 1.00 85.81 92 GLN A C 1
ATOM 782 O O . GLN A 1 92 ? 1.954 -4.577 26.662 1.00 85.81 92 GLN A O 1
ATOM 787 N N . TYR A 1 93 ? 0.016 -3.630 27.267 1.00 84.56 93 TYR A N 1
ATOM 788 C CA . TYR A 1 93 ? -0.269 -3.071 25.949 1.00 84.56 93 TYR A CA 1
ATOM 789 C C . TYR A 1 93 ? 0.799 -2.064 25.502 1.00 84.56 93 TYR A C 1
ATOM 791 O O . TYR A 1 93 ? 1.276 -2.153 24.372 1.00 84.56 93 TYR A O 1
ATOM 799 N N . LYS A 1 94 ? 1.224 -1.138 26.373 1.00 86.00 94 LYS A N 1
ATOM 800 C CA . LYS A 1 94 ? 2.289 -0.167 26.065 1.00 86.00 94 LYS A CA 1
ATOM 801 C C . LYS A 1 94 ? 3.596 -0.869 25.695 1.00 86.00 94 LYS A C 1
ATOM 803 O O . LYS A 1 94 ? 4.231 -0.470 24.719 1.00 86.00 94 LYS A O 1
ATOM 808 N N . LYS A 1 95 ? 3.956 -1.939 26.414 1.00 88.81 95 LYS A N 1
ATOM 809 C CA . LYS A 1 95 ? 5.120 -2.778 26.094 1.00 88.81 95 LYS A CA 1
ATOM 810 C C . LYS A 1 95 ? 4.985 -3.426 24.712 1.00 88.81 95 LYS A C 1
ATOM 812 O O . LYS A 1 95 ? 5.851 -3.228 23.867 1.00 88.81 95 LYS A O 1
ATOM 817 N N . LEU A 1 96 ? 3.870 -4.108 24.444 1.00 85.81 96 LEU A N 1
ATOM 818 C CA . LEU A 1 96 ? 3.612 -4.743 23.144 1.00 85.81 96 LEU A CA 1
ATOM 819 C C . LEU A 1 96 ? 3.586 -3.730 21.990 1.00 85.81 96 LEU A C 1
ATOM 821 O O . LEU A 1 96 ? 4.077 -4.009 20.896 1.00 85.81 96 LEU A O 1
ATOM 825 N N . LYS A 1 97 ? 3.037 -2.533 22.226 1.00 84.31 97 LYS A N 1
ATOM 826 C CA . LYS A 1 97 ? 3.024 -1.443 21.250 1.00 84.31 97 LYS A CA 1
ATOM 827 C C . LYS A 1 97 ? 4.430 -0.955 20.934 1.00 84.31 97 LYS A C 1
ATOM 829 O O . LYS A 1 97 ? 4.740 -0.771 19.760 1.00 84.31 97 LYS A O 1
ATOM 834 N N . LYS A 1 98 ? 5.267 -0.764 21.956 1.00 88.50 98 LYS A N 1
ATOM 835 C CA . LYS A 1 98 ? 6.671 -0.380 21.785 1.00 88.50 98 LYS A CA 1
ATOM 836 C C . LYS A 1 98 ? 7.416 -1.416 20.938 1.00 88.50 98 LYS A C 1
ATOM 838 O O . LYS A 1 98 ? 7.953 -1.056 19.897 1.00 88.50 98 LYS A O 1
ATOM 843 N N . GLU A 1 99 ? 7.331 -2.693 21.305 1.00 87.94 99 GLU A N 1
ATOM 844 C CA . GLU A 1 99 ? 7.966 -3.792 20.560 1.00 87.94 99 GLU A CA 1
ATOM 845 C C . GLU A 1 99 ? 7.477 -3.877 19.103 1.00 87.94 99 GLU A C 1
ATOM 847 O O . GLU A 1 99 ? 8.247 -4.162 18.185 1.00 87.94 99 GLU A O 1
ATOM 852 N N . TYR A 1 100 ? 6.186 -3.631 18.863 1.00 84.50 100 TYR A N 1
ATOM 853 C CA . TYR A 1 100 ? 5.619 -3.597 17.516 1.00 84.50 100 TYR A CA 1
ATOM 854 C C . TYR A 1 100 ? 6.184 -2.448 16.672 1.00 84.50 100 TYR A C 1
ATOM 856 O O . TYR A 1 100 ? 6.543 -2.662 15.512 1.00 84.50 100 TYR A O 1
ATOM 864 N N . VAL A 1 101 ? 6.273 -1.244 17.245 1.00 83.31 101 VAL A N 1
ATOM 865 C CA . VAL A 1 101 ? 6.843 -0.072 16.566 1.00 83.31 101 VAL A CA 1
ATOM 866 C C . VAL A 1 101 ? 8.319 -0.305 16.257 1.00 83.31 101 VAL A C 1
ATOM 868 O O . VAL A 1 101 ? 8.713 -0.130 15.109 1.00 83.31 101 VAL A O 1
ATOM 871 N N . GLU A 1 102 ? 9.100 -0.792 17.221 1.00 88.88 102 GLU A N 1
ATOM 872 C CA . GLU A 1 102 ? 10.521 -1.111 17.027 1.00 88.88 102 GLU A CA 1
ATOM 873 C C . GLU A 1 102 ? 10.717 -2.121 15.887 1.00 88.88 102 GLU A C 1
ATOM 875 O O . GLU A 1 102 ? 11.500 -1.882 14.968 1.00 88.88 102 GLU A O 1
ATOM 880 N N . LYS A 1 103 ? 9.926 -3.205 15.857 1.00 88.19 103 LYS A N 1
ATOM 881 C CA . LYS A 1 103 ? 9.960 -4.189 14.760 1.00 88.19 103 LYS A CA 1
ATOM 882 C C . LYS A 1 103 ? 9.627 -3.573 13.400 1.00 88.19 103 LYS A C 1
ATOM 884 O O . LYS A 1 103 ? 10.240 -3.946 12.398 1.00 88.19 103 LYS A O 1
ATOM 889 N N . LEU A 1 104 ? 8.645 -2.673 13.328 1.00 84.50 104 LEU A N 1
ATOM 890 C CA . LEU A 1 104 ? 8.314 -1.972 12.083 1.00 84.50 104 LEU A CA 1
ATOM 891 C C . LEU A 1 104 ? 9.444 -1.048 11.636 1.00 84.50 104 LEU A C 1
ATOM 893 O O . LEU A 1 104 ? 9.775 -1.023 10.453 1.00 84.50 104 LEU A O 1
ATOM 897 N N . GLU A 1 105 ? 10.049 -0.312 12.564 1.00 86.62 105 GLU A N 1
ATOM 898 C CA . GLU A 1 105 ? 11.161 0.580 12.257 1.00 86.62 105 GLU A CA 1
ATOM 899 C C . GLU A 1 105 ? 12.384 -0.183 11.755 1.00 86.62 105 GLU A C 1
ATOM 901 O O . GLU A 1 105 ? 12.960 0.217 10.741 1.00 86.62 105 GLU A O 1
ATOM 906 N N . SER A 1 106 ? 12.728 -1.314 12.379 1.00 90.19 106 SER A N 1
ATOM 907 C CA . SER A 1 106 ? 13.792 -2.197 11.893 1.00 90.19 106 SER A CA 1
ATOM 908 C C . SER A 1 106 ? 13.498 -2.719 10.486 1.00 90.19 106 SER A C 1
ATOM 910 O O . SER A 1 106 ? 14.378 -2.686 9.630 1.00 90.19 106 SER A O 1
ATOM 912 N N . LYS A 1 107 ? 12.253 -3.133 10.202 1.00 91.06 107 LYS A N 1
ATOM 913 C CA . LYS A 1 107 ? 11.843 -3.563 8.853 1.00 91.06 107 LYS A CA 1
ATOM 914 C C . LYS A 1 107 ? 11.948 -2.437 7.827 1.00 91.06 107 LYS A C 1
ATOM 916 O O . LYS A 1 107 ? 12.442 -2.662 6.728 1.00 91.06 107 LYS A O 1
ATOM 921 N N . PHE A 1 108 ? 11.498 -1.228 8.164 1.00 88.88 108 PHE A N 1
ATOM 922 C CA . PHE A 1 108 ? 11.601 -0.078 7.263 1.00 88.88 108 PHE A CA 1
ATOM 923 C C . PHE A 1 108 ? 13.048 0.319 6.996 1.00 88.88 108 PHE A C 1
ATOM 925 O O . PHE A 1 108 ? 13.346 0.713 5.873 1.00 88.88 108 PHE A O 1
ATOM 932 N N . LYS A 1 109 ? 13.925 0.217 8.001 1.00 92.94 109 LYS A N 1
ATOM 933 C CA . LYS A 1 109 ? 15.360 0.457 7.838 1.00 92.94 109 LYS A CA 1
ATOM 934 C C . LYS A 1 109 ? 15.986 -0.592 6.919 1.00 92.94 109 LYS A C 1
ATOM 936 O O . LYS A 1 109 ? 16.561 -0.224 5.910 1.00 92.94 109 LYS A O 1
ATOM 941 N N . TYR A 1 110 ? 15.749 -1.875 7.181 1.00 95.06 110 TYR A N 1
ATOM 942 C CA . TYR A 1 110 ? 16.230 -2.962 6.324 1.00 95.06 110 TYR A CA 1
ATOM 943 C C . TYR A 1 110 ? 15.777 -2.810 4.860 1.00 95.06 110 TYR A C 1
ATOM 945 O O . TYR A 1 110 ? 16.575 -2.908 3.933 1.00 95.06 110 TYR A O 1
ATOM 953 N N . ASN A 1 111 ? 14.497 -2.492 4.639 1.00 92.94 111 ASN A N 1
ATOM 954 C CA . ASN A 1 111 ? 13.969 -2.240 3.297 1.00 92.94 111 ASN A CA 1
ATOM 955 C C . ASN A 1 111 ? 14.579 -0.991 2.638 1.00 92.94 111 ASN A C 1
ATOM 957 O O . ASN A 1 111 ? 14.662 -0.932 1.414 1.00 92.94 111 ASN A O 1
ATOM 961 N N . LEU A 1 112 ? 14.947 0.027 3.421 1.00 93.25 112 LEU A N 1
ATOM 962 C CA . LEU A 1 112 ? 15.621 1.221 2.915 1.00 93.25 112 LEU A CA 1
ATOM 963 C C . LEU A 1 112 ? 17.033 0.872 2.445 1.00 93.25 112 LEU A C 1
ATOM 965 O O . LEU A 1 112 ? 17.366 1.200 1.310 1.00 93.25 112 LEU A O 1
ATOM 969 N N . ASP A 1 113 ? 17.791 0.149 3.269 1.00 96.19 113 ASP A N 1
ATOM 970 C CA . ASP A 1 113 ? 19.165 -0.264 2.971 1.00 96.19 113 ASP A CA 1
ATOM 971 C C . ASP A 1 113 ? 19.210 -1.091 1.670 1.00 96.19 113 ASP A C 1
ATOM 973 O O . ASP A 1 113 ? 19.960 -0.762 0.753 1.00 96.19 113 ASP A O 1
ATOM 977 N N . LEU A 1 114 ? 18.307 -2.071 1.511 1.00 96.50 114 LEU A N 1
ATOM 978 C CA . LEU A 1 114 ? 18.184 -2.853 0.270 1.00 96.50 114 LEU A CA 1
ATOM 979 C C . LEU A 1 114 ? 17.847 -1.994 -0.961 1.00 96.50 114 LEU A C 1
ATOM 981 O O . LEU A 1 114 ? 18.303 -2.266 -2.071 1.00 96.50 114 LEU A O 1
ATOM 985 N N . ARG A 1 115 ? 17.010 -0.961 -0.801 1.00 93.75 115 ARG A N 1
ATOM 986 C CA . ARG A 1 115 ? 16.671 -0.053 -1.910 1.00 93.75 115 ARG A CA 1
ATOM 987 C C . ARG A 1 115 ? 17.864 0.813 -2.301 1.00 93.75 115 ARG A C 1
ATOM 989 O O . ARG A 1 115 ? 18.068 1.050 -3.490 1.00 93.75 115 ARG A O 1
ATOM 996 N N . GLU A 1 116 ? 18.630 1.293 -1.328 1.00 96.00 116 GLU A N 1
ATOM 997 C CA . GLU A 1 116 ? 19.847 2.069 -1.572 1.00 96.00 116 GLU A CA 1
ATOM 998 C C . GLU A 1 116 ? 20.947 1.214 -2.214 1.00 96.00 116 GLU A C 1
ATOM 1000 O O . GLU A 1 116 ? 21.610 1.680 -3.143 1.00 96.00 116 GLU A O 1
ATOM 1005 N N . GLU A 1 117 ? 21.076 -0.049 -1.804 1.00 96.69 117 GLU A N 1
ATOM 1006 C CA . GLU A 1 117 ? 21.970 -1.032 -2.421 1.00 96.69 117 GLU A CA 1
ATOM 1007 C C . GLU A 1 117 ? 21.633 -1.240 -3.902 1.00 96.69 117 GLU A C 1
ATOM 1009 O O . GLU A 1 117 ? 22.497 -1.044 -4.753 1.00 96.69 117 GLU A O 1
ATOM 1014 N N . ILE A 1 118 ? 20.360 -1.492 -4.238 1.00 95.69 118 ILE A N 1
ATOM 1015 C CA . ILE A 1 118 ? 19.913 -1.621 -5.638 1.00 95.69 118 ILE A CA 1
ATOM 1016 C C . ILE A 1 118 ? 20.245 -0.370 -6.454 1.00 95.69 118 ILE A C 1
ATOM 1018 O O . ILE A 1 118 ? 20.681 -0.468 -7.600 1.00 95.69 118 ILE A O 1
ATOM 1022 N N . ILE A 1 119 ? 20.035 0.821 -5.888 1.00 95.06 119 ILE A N 1
ATOM 1023 C CA . ILE A 1 119 ? 20.365 2.084 -6.558 1.00 95.06 119 ILE A CA 1
ATOM 1024 C C . ILE A 1 119 ? 21.872 2.177 -6.830 1.00 95.06 119 ILE A C 1
ATOM 1026 O O . ILE A 1 119 ? 22.273 2.663 -7.888 1.00 95.06 119 ILE A O 1
ATOM 1030 N N . ASN A 1 120 ? 22.713 1.729 -5.899 1.00 95.12 120 ASN A N 1
ATOM 1031 C CA . ASN A 1 120 ? 24.160 1.719 -6.085 1.00 95.12 120 ASN A CA 1
ATOM 1032 C C . ASN A 1 120 ? 24.604 0.655 -7.098 1.00 95.12 120 ASN A C 1
ATOM 1034 O O . ASN A 1 120 ? 25.407 0.977 -7.972 1.00 95.12 120 ASN A O 1
ATOM 1038 N N . GLU A 1 121 ? 24.033 -0.551 -7.064 1.00 94.00 121 GLU A N 1
ATOM 1039 C CA . GLU A 1 121 ? 24.259 -1.579 -8.086 1.00 94.00 121 GLU A CA 1
ATOM 1040 C C . GLU A 1 121 ? 23.879 -1.061 -9.485 1.00 94.00 121 GLU A C 1
ATOM 1042 O O . GLU A 1 121 ? 24.654 -1.218 -10.426 1.00 94.00 121 GLU A O 1
ATOM 1047 N N . LEU A 1 122 ? 22.750 -0.348 -9.623 1.00 90.88 122 LEU A N 1
ATOM 1048 C CA . LEU A 1 122 ? 22.356 0.301 -10.881 1.00 90.88 122 LEU A CA 1
ATOM 1049 C C . LEU A 1 122 ? 23.383 1.337 -11.355 1.00 90.88 122 LEU A C 1
ATOM 1051 O O . LEU A 1 122 ? 23.684 1.394 -12.545 1.00 90.88 122 LEU A O 1
ATOM 1055 N N . LYS A 1 123 ? 23.941 2.155 -10.453 1.00 91.12 123 LYS A N 1
ATOM 1056 C CA . LYS A 1 123 ? 24.987 3.132 -10.813 1.00 91.12 123 LYS A CA 1
ATOM 1057 C C . LYS A 1 123 ? 26.239 2.446 -11.349 1.00 91.12 123 LYS A C 1
ATOM 1059 O O . LYS A 1 123 ? 26.747 2.866 -12.384 1.00 91.12 123 LYS A O 1
ATOM 1064 N N . ILE A 1 124 ? 26.708 1.405 -10.660 1.00 90.50 124 ILE A N 1
ATOM 1065 C CA . ILE A 1 124 ? 27.889 0.632 -11.065 1.00 90.50 124 ILE A CA 1
ATOM 1066 C C . ILE A 1 124 ? 27.645 -0.008 -12.432 1.00 90.50 124 ILE A C 1
ATOM 1068 O O . ILE A 1 124 ? 28.503 0.045 -13.307 1.00 90.50 124 ILE A O 1
ATOM 1072 N N . LEU A 1 125 ? 26.446 -0.552 -12.635 1.00 86.75 125 LEU A N 1
ATOM 1073 C CA . LEU A 1 125 ? 26.048 -1.214 -13.871 1.00 86.75 125 LEU A CA 1
ATOM 1074 C C . LEU A 1 125 ? 26.031 -0.255 -15.075 1.00 86.75 125 LEU A C 1
ATOM 1076 O O . LEU A 1 125 ? 26.432 -0.644 -16.165 1.00 86.75 125 LEU A O 1
ATOM 1080 N N . ILE A 1 126 ? 25.645 1.009 -14.874 1.00 83.00 126 ILE A N 1
ATOM 1081 C CA . ILE A 1 126 ? 25.719 2.064 -15.905 1.00 83.00 126 ILE A CA 1
ATOM 1082 C C . ILE A 1 126 ? 27.171 2.491 -16.183 1.00 83.00 126 ILE A C 1
ATOM 1084 O O . ILE A 1 126 ? 27.496 2.890 -17.295 1.00 83.00 126 ILE A O 1
ATOM 1088 N N . GLN A 1 127 ? 28.045 2.443 -15.175 1.00 83.06 127 GLN A N 1
ATOM 1089 C CA . GLN A 1 127 ? 29.456 2.830 -15.302 1.00 83.06 127 GLN A CA 1
ATOM 1090 C C . GLN A 1 127 ? 30.335 1.724 -15.900 1.00 83.06 127 GLN A C 1
ATOM 1092 O O . GLN A 1 127 ? 31.390 2.015 -16.462 1.00 83.06 127 GLN A O 1
ATOM 1097 N N . SER A 1 128 ? 29.931 0.457 -15.782 1.00 73.81 128 SER A N 1
ATOM 1098 C CA . SER A 1 128 ? 30.653 -0.655 -16.390 1.00 73.81 128 SER A CA 1
ATOM 1099 C C . SER A 1 128 ? 30.494 -0.619 -17.913 1.00 73.81 128 SER A C 1
ATOM 1101 O O . SER A 1 128 ? 29.427 -0.940 -18.422 1.00 73.81 128 SER A O 1
ATOM 1103 N N . ASN A 1 129 ? 31.560 -0.252 -18.634 1.00 60.81 129 ASN A N 1
ATOM 1104 C CA . ASN A 1 129 ? 31.620 -0.077 -20.098 1.00 60.81 129 ASN A CA 1
ATOM 1105 C C . ASN A 1 129 ? 31.431 -1.360 -20.948 1.00 60.81 129 ASN A C 1
ATOM 1107 O O . ASN A 1 129 ? 31.952 -1.462 -22.057 1.00 60.81 129 ASN A O 1
ATOM 1111 N N . ASN A 1 130 ? 30.693 -2.353 -20.449 1.00 62.66 130 ASN A N 1
ATOM 1112 C CA . ASN A 1 130 ? 30.558 -3.675 -21.055 1.00 62.66 130 ASN A CA 1
ATOM 1113 C C . ASN A 1 130 ? 29.169 -3.856 -21.676 1.00 62.66 130 ASN A C 1
ATOM 1115 O O . ASN A 1 130 ? 28.275 -4.416 -21.050 1.00 62.66 130 ASN A O 1
ATOM 1119 N N . ASN A 1 131 ? 28.998 -3.423 -22.925 1.00 58.75 131 ASN A N 1
ATOM 1120 C CA . ASN A 1 131 ? 27.743 -3.571 -23.665 1.00 58.75 131 ASN A CA 1
ATOM 1121 C C . ASN A 1 131 ? 27.542 -5.011 -24.159 1.00 58.75 131 ASN A C 1
ATOM 1123 O O . ASN A 1 131 ? 27.931 -5.360 -25.270 1.00 58.75 131 ASN A O 1
ATOM 1127 N N . ASN A 1 132 ? 26.924 -5.858 -23.337 1.00 65.31 132 ASN A N 1
ATOM 1128 C CA . ASN A 1 132 ? 26.489 -7.197 -23.733 1.00 65.31 132 ASN A CA 1
ATOM 1129 C C . ASN A 1 132 ? 25.133 -7.561 -23.099 1.00 65.31 132 ASN A C 1
ATOM 1131 O O . ASN A 1 132 ? 24.677 -6.908 -22.160 1.00 65.31 132 ASN A O 1
ATOM 1135 N N . ASN A 1 133 ? 24.488 -8.626 -23.594 1.00 65.94 133 ASN A N 1
ATOM 1136 C CA . ASN A 1 133 ? 23.167 -9.088 -23.127 1.00 65.94 133 ASN A CA 1
ATOM 1137 C C . ASN A 1 133 ? 23.089 -9.302 -21.598 1.00 65.94 133 ASN A C 1
ATOM 1139 O O . ASN A 1 133 ? 22.016 -9.165 -21.010 1.00 65.94 133 ASN A O 1
ATOM 1143 N N . SER A 1 134 ? 24.229 -9.538 -20.937 1.00 74.50 134 SER A N 1
ATOM 1144 C CA . SER A 1 134 ? 24.314 -9.703 -19.481 1.00 74.50 134 SER A CA 1
ATOM 1145 C C . SER A 1 134 ? 23.971 -8.431 -18.684 1.00 74.50 134 SER A C 1
ATOM 1147 O O . SER A 1 134 ? 23.515 -8.536 -17.544 1.00 74.50 134 SER A O 1
ATOM 1149 N N . LEU A 1 135 ? 24.131 -7.227 -19.258 1.00 78.50 135 LEU A N 1
ATOM 1150 C CA . LEU A 1 135 ? 23.706 -5.972 -18.615 1.00 78.50 135 LEU A CA 1
ATOM 1151 C C . LEU A 1 135 ? 22.194 -5.951 -18.386 1.00 78.50 135 LEU A C 1
ATOM 1153 O O . LEU A 1 135 ? 21.731 -5.563 -17.314 1.00 78.50 135 LEU A O 1
ATOM 1157 N N . PHE A 1 136 ? 21.425 -6.387 -19.386 1.00 77.44 136 PHE A N 1
ATOM 1158 C CA . PHE A 1 136 ? 19.967 -6.372 -19.326 1.00 77.44 136 PHE A CA 1
ATOM 1159 C C . PHE A 1 136 ? 19.430 -7.431 -18.358 1.00 77.44 136 PHE A C 1
ATOM 1161 O O . PHE A 1 136 ? 18.496 -7.165 -17.603 1.00 77.44 136 PHE A O 1
ATOM 1168 N N . GLU A 1 137 ? 20.056 -8.609 -18.310 1.00 82.44 137 GLU A N 1
ATOM 1169 C CA . GLU A 1 137 ? 19.733 -9.644 -17.321 1.00 82.44 137 GLU A CA 1
ATOM 1170 C C . GLU A 1 137 ? 19.958 -9.140 -15.892 1.00 82.44 137 GLU A C 1
ATOM 1172 O O . GLU A 1 137 ? 19.054 -9.215 -15.057 1.00 82.44 137 GLU A O 1
ATOM 1177 N N . LYS A 1 138 ? 21.123 -8.539 -15.620 1.00 86.44 138 LYS A N 1
ATOM 1178 C CA . LYS A 1 138 ? 21.433 -7.945 -14.311 1.00 86.44 138 LYS A CA 1
ATOM 1179 C C . LYS A 1 138 ? 20.468 -6.813 -13.951 1.00 86.44 138 LYS A C 1
ATOM 1181 O O . LYS A 1 138 ? 19.985 -6.762 -12.821 1.00 86.44 138 LYS A O 1
ATOM 1186 N N . PHE A 1 139 ? 20.127 -5.947 -14.905 1.00 86.25 139 PHE A N 1
ATOM 1187 C CA . PHE A 1 139 ? 19.136 -4.891 -14.699 1.00 86.25 139 PHE A CA 1
ATOM 1188 C C . PHE A 1 139 ? 17.752 -5.454 -14.336 1.00 86.25 139 PHE A C 1
ATOM 1190 O O . PHE A 1 139 ? 17.120 -4.987 -13.385 1.00 86.25 139 PHE A O 1
ATOM 1197 N N . ASN A 1 140 ? 17.290 -6.493 -15.037 1.00 83.94 140 ASN A N 1
ATOM 1198 C CA . ASN A 1 140 ? 16.013 -7.139 -14.733 1.00 83.94 140 ASN A CA 1
ATOM 1199 C C . ASN A 1 140 ? 16.012 -7.787 -13.346 1.00 83.94 140 ASN A C 1
ATOM 1201 O O . ASN A 1 140 ? 15.037 -7.633 -12.610 1.00 83.94 140 ASN A O 1
ATOM 1205 N N . LEU A 1 141 ? 17.116 -8.422 -12.939 1.00 89.56 141 LEU A N 1
ATOM 1206 C CA . LEU A 1 141 ? 17.266 -8.955 -11.583 1.00 89.56 141 LEU A CA 1
ATOM 1207 C C . LEU A 1 141 ? 17.151 -7.851 -10.522 1.00 89.56 141 LEU A C 1
ATOM 1209 O O . LEU A 1 141 ? 16.440 -8.027 -9.531 1.00 89.56 141 LEU A O 1
ATOM 1213 N N . LEU A 1 142 ? 17.794 -6.699 -10.734 1.00 91.31 142 LEU A N 1
ATOM 1214 C CA . LEU A 1 142 ? 17.690 -5.539 -9.839 1.00 91.31 142 LEU A CA 1
ATOM 1215 C C . LEU A 1 142 ? 16.263 -4.995 -9.765 1.00 91.31 142 LEU A C 1
ATOM 1217 O O . LEU A 1 142 ? 15.760 -4.692 -8.680 1.00 91.31 142 LEU A O 1
ATOM 1221 N N . ARG A 1 143 ? 15.579 -4.915 -10.906 1.00 87.25 143 ARG A N 1
ATOM 1222 C CA . ARG A 1 143 ? 14.177 -4.499 -10.975 1.00 87.25 143 ARG A CA 1
ATOM 1223 C C . ARG A 1 143 ? 13.256 -5.468 -10.233 1.00 87.25 143 ARG A C 1
ATOM 1225 O O . ARG A 1 143 ? 12.361 -5.028 -9.512 1.00 87.25 143 ARG A O 1
ATOM 1232 N N . ASP A 1 144 ? 13.470 -6.769 -10.370 1.00 86.31 144 ASP A N 1
ATOM 1233 C CA . ASP A 1 144 ? 12.658 -7.775 -9.690 1.00 86.31 144 ASP A CA 1
ATOM 1234 C C . ASP A 1 144 ? 12.930 -7.816 -8.185 1.00 86.31 144 ASP A C 1
ATOM 1236 O O . ASP A 1 144 ? 11.986 -7.933 -7.399 1.00 86.31 144 ASP A O 1
ATOM 1240 N N . LYS A 1 145 ? 14.188 -7.638 -7.758 1.00 90.00 145 LYS A N 1
ATOM 1241 C CA . LYS A 1 145 ? 14.524 -7.412 -6.344 1.00 90.00 145 LYS A CA 1
ATOM 1242 C C . LYS A 1 145 ? 13.789 -6.180 -5.812 1.00 90.00 145 LYS A C 1
ATOM 1244 O O . LYS A 1 145 ? 13.121 -6.279 -4.788 1.00 90.00 145 LYS A O 1
ATOM 1249 N N . TRP A 1 146 ? 13.828 -5.056 -6.535 1.00 90.31 146 TRP A N 1
ATOM 1250 C CA . TRP A 1 146 ? 13.172 -3.808 -6.129 1.00 90.31 146 TRP A CA 1
ATOM 1251 C C . TRP A 1 146 ? 11.672 -3.988 -5.875 1.00 90.31 146 TRP A C 1
ATOM 1253 O O . TRP A 1 146 ? 11.155 -3.519 -4.861 1.00 90.31 146 TRP A O 1
ATOM 1263 N N . LYS A 1 147 ? 10.977 -4.714 -6.759 1.00 83.38 147 LYS A N 1
ATOM 1264 C CA . LYS A 1 147 ? 9.539 -5.002 -6.619 1.00 83.38 147 LYS A CA 1
ATOM 1265 C C . LYS A 1 147 ? 9.202 -5.828 -5.376 1.00 83.38 147 LYS A C 1
ATOM 1267 O O . LYS A 1 147 ? 8.117 -5.665 -4.828 1.00 83.38 147 LYS A O 1
ATOM 1272 N N . LYS A 1 148 ? 10.109 -6.708 -4.941 1.00 87.56 148 LYS A N 1
ATOM 1273 C CA . LYS A 1 148 ? 9.914 -7.582 -3.772 1.00 87.56 148 LYS A CA 1
ATOM 1274 C C . LYS A 1 148 ? 10.157 -6.865 -2.441 1.00 87.56 148 LYS A C 1
ATOM 1276 O O . LYS A 1 148 ? 9.738 -7.374 -1.403 1.00 87.56 148 LYS A O 1
ATOM 1281 N N . ILE A 1 149 ? 10.822 -5.706 -2.444 1.00 87.81 149 ILE A N 1
ATOM 1282 C CA . ILE A 1 149 ? 11.121 -4.975 -1.209 1.00 87.81 149 ILE A CA 1
ATOM 1283 C C . ILE A 1 149 ? 9.854 -4.322 -0.656 1.00 87.81 149 ILE A C 1
ATOM 1285 O O . ILE A 1 149 ? 9.152 -3.573 -1.340 1.00 87.81 149 ILE A O 1
ATOM 1289 N N . GLY A 1 150 ? 9.613 -4.550 0.634 1.00 83.12 150 GLY A N 1
ATOM 1290 C CA . GLY A 1 150 ? 8.485 -3.987 1.359 1.00 83.12 150 GLY A CA 1
ATOM 1291 C C . GLY A 1 150 ? 8.516 -2.454 1.507 1.00 83.12 150 GLY A C 1
ATOM 1292 O O . GLY A 1 150 ? 9.366 -1.753 0.946 1.00 83.12 150 GLY A O 1
ATOM 1293 N N . PRO A 1 151 ? 7.565 -1.893 2.270 1.00 83.00 151 PRO A N 1
ATOM 1294 C CA . PRO A 1 151 ? 7.460 -0.452 2.486 1.00 83.00 151 PRO A CA 1
ATOM 1295 C C . PRO A 1 151 ? 8.654 0.123 3.263 1.00 83.00 151 PRO A C 1
ATOM 1297 O O . PRO A 1 151 ? 9.299 -0.569 4.051 1.00 83.00 151 PRO A O 1
ATOM 1300 N N . ILE A 1 152 ? 8.895 1.421 3.069 1.00 87.75 152 ILE A N 1
ATOM 1301 C CA . ILE A 1 152 ? 9.860 2.238 3.823 1.00 87.75 152 ILE A CA 1
ATOM 1302 C C . ILE A 1 152 ? 9.134 3.414 4.490 1.00 87.75 152 ILE A C 1
ATOM 1304 O O . ILE A 1 152 ? 7.944 3.637 4.249 1.00 87.75 152 ILE A O 1
ATOM 1308 N N . LYS A 1 153 ? 9.836 4.191 5.326 1.00 84.12 153 LYS A N 1
ATOM 1309 C CA . LYS A 1 153 ? 9.250 5.371 5.983 1.00 84.12 153 LYS A CA 1
ATOM 1310 C C . LYS A 1 153 ? 8.667 6.346 4.944 1.00 84.12 153 LYS A C 1
ATOM 1312 O O . LYS A 1 153 ? 9.280 6.627 3.909 1.00 84.12 153 LYS A O 1
ATOM 1317 N N . LYS A 1 154 ? 7.467 6.875 5.222 1.00 78.75 154 LYS A N 1
ATOM 1318 C CA . LYS A 1 154 ? 6.700 7.722 4.282 1.00 78.75 154 LYS A CA 1
ATOM 1319 C C . LYS A 1 154 ? 7.490 8.941 3.800 1.00 78.75 154 LYS A C 1
ATOM 1321 O O . LYS A 1 154 ? 7.488 9.230 2.610 1.00 78.75 154 LYS A O 1
ATOM 1326 N N . ASN A 1 155 ? 8.202 9.603 4.709 1.00 84.19 155 ASN A N 1
ATOM 1327 C CA . ASN A 1 155 ? 9.029 10.779 4.425 1.00 84.19 155 ASN A CA 1
ATOM 1328 C C . ASN A 1 155 ? 10.201 10.500 3.463 1.00 84.19 155 ASN A C 1
ATOM 1330 O O . ASN A 1 155 ? 10.647 11.410 2.776 1.00 84.19 155 ASN A O 1
ATOM 1334 N N . LEU A 1 156 ? 10.686 9.257 3.387 1.00 85.06 156 LEU A N 1
ATOM 1335 C CA . LEU A 1 156 ? 11.792 8.858 2.505 1.00 85.06 156 LEU A CA 1
ATOM 1336 C C . LEU A 1 156 ? 11.316 8.217 1.198 1.00 85.06 156 LEU A C 1
ATOM 1338 O O . LEU A 1 156 ? 12.078 8.144 0.234 1.00 85.06 156 LEU A O 1
ATOM 1342 N N . THR A 1 157 ? 10.056 7.773 1.152 1.00 82.31 157 THR A N 1
ATOM 1343 C CA . THR A 1 157 ? 9.500 7.012 0.024 1.00 82.31 157 THR A CA 1
ATOM 1344 C C . THR A 1 157 ? 9.652 7.755 -1.299 1.00 82.31 157 THR A C 1
ATOM 1346 O O . THR A 1 157 ? 10.100 7.170 -2.281 1.00 82.31 157 THR A O 1
ATOM 1349 N N . GLU A 1 158 ? 9.316 9.045 -1.324 1.00 82.00 158 GLU A N 1
ATOM 1350 C CA . GLU A 1 158 ? 9.373 9.849 -2.545 1.00 82.00 158 GLU A CA 1
ATOM 1351 C C . GLU A 1 158 ? 10.810 10.060 -3.037 1.00 82.00 158 GLU A C 1
ATOM 1353 O O . GLU A 1 158 ? 11.080 9.893 -4.225 1.00 82.00 158 GLU A O 1
ATOM 1358 N N . LYS A 1 159 ? 11.738 10.376 -2.125 1.00 89.25 159 LYS A N 1
ATOM 1359 C CA . LYS A 1 159 ? 13.150 10.605 -2.456 1.00 89.25 159 LYS A CA 1
ATOM 1360 C C . LYS A 1 159 ? 13.782 9.355 -3.070 1.00 89.25 159 LYS A C 1
ATOM 1362 O O . LYS A 1 159 ? 14.340 9.427 -4.158 1.00 89.25 159 LYS A O 1
ATOM 1367 N N . ILE A 1 160 ? 13.660 8.215 -2.393 1.00 90.00 160 ILE A N 1
ATOM 1368 C CA . ILE A 1 160 ? 14.261 6.943 -2.821 1.00 90.00 160 ILE A CA 1
ATOM 1369 C C . ILE A 1 160 ? 13.695 6.481 -4.161 1.00 90.00 160 ILE A C 1
ATOM 1371 O O . ILE A 1 160 ? 14.437 6.045 -5.037 1.00 90.00 160 ILE A O 1
ATOM 1375 N N . TRP A 1 161 ? 12.385 6.634 -4.345 1.00 85.00 161 TRP A N 1
ATOM 1376 C CA . TRP A 1 161 ? 11.729 6.317 -5.603 1.00 85.00 161 TRP A CA 1
ATOM 1377 C C . TRP A 1 161 ? 12.246 7.199 -6.749 1.00 85.00 161 TRP A C 1
ATOM 1379 O O . TRP A 1 161 ? 12.682 6.663 -7.762 1.00 85.00 161 TRP A O 1
ATOM 1389 N N . LYS A 1 162 ? 12.308 8.528 -6.572 1.00 83.56 162 LYS A N 1
ATOM 1390 C CA . LYS A 1 162 ? 12.841 9.451 -7.595 1.00 83.56 162 LYS A CA 1
ATOM 1391 C C . LYS A 1 162 ? 14.272 9.097 -7.998 1.00 83.56 162 LYS A C 1
ATOM 1393 O O . LYS A 1 162 ? 14.583 9.065 -9.184 1.00 83.56 162 LYS A O 1
ATOM 1398 N N . THR A 1 163 ? 15.127 8.802 -7.020 1.00 88.75 163 THR A N 1
ATOM 1399 C CA . THR A 1 163 ? 16.521 8.423 -7.278 1.00 88.75 163 THR A CA 1
ATOM 1400 C C . THR A 1 163 ? 16.615 7.128 -8.083 1.00 88.75 163 THR A C 1
ATOM 1402 O O . THR A 1 163 ? 17.361 7.074 -9.056 1.00 88.75 163 THR A O 1
ATOM 1405 N N . TYR A 1 164 ? 15.846 6.098 -7.719 1.00 90.75 164 TYR A N 1
ATOM 1406 C CA . TYR A 1 164 ? 15.805 4.840 -8.467 1.00 90.75 164 TYR A CA 1
ATOM 1407 C C . TYR A 1 164 ? 15.392 5.056 -9.926 1.00 90.75 164 TYR A C 1
ATOM 1409 O O . TYR A 1 164 ? 16.110 4.631 -10.830 1.00 90.75 164 TYR A O 1
ATOM 1417 N N . TYR A 1 165 ? 14.292 5.775 -10.160 1.00 84.69 165 TYR A N 1
ATOM 1418 C CA . TYR A 1 165 ? 13.793 6.024 -11.515 1.00 84.69 165 TYR A CA 1
ATOM 1419 C C . TYR A 1 165 ? 14.771 6.823 -12.371 1.00 84.69 165 TYR A C 1
ATOM 1421 O O . TYR A 1 165 ? 15.005 6.459 -13.518 1.00 84.69 165 TYR A O 1
ATOM 1429 N N . HIS A 1 166 ? 15.425 7.833 -11.800 1.00 86.62 166 HIS A N 1
ATOM 1430 C CA . HIS A 1 166 ? 16.486 8.572 -12.488 1.00 86.62 166 HIS A CA 1
ATOM 1431 C C . HIS A 1 166 ? 17.618 7.659 -12.980 1.00 86.62 166 HIS A C 1
ATOM 1433 O O . HIS A 1 166 ? 18.118 7.819 -14.092 1.00 86.62 166 HIS A O 1
ATOM 1439 N N . HIS A 1 167 ? 18.029 6.676 -12.174 1.00 88.06 167 HIS A N 1
ATOM 1440 C CA . HIS A 1 167 ? 19.059 5.722 -12.588 1.00 88.06 167 HIS A CA 1
ATOM 1441 C C . HIS A 1 167 ? 18.548 4.701 -13.605 1.00 88.06 167 HIS A C 1
ATOM 1443 O O . HIS A 1 167 ? 19.286 4.346 -14.518 1.00 88.06 167 HIS A O 1
ATOM 1449 N N . VAL A 1 168 ? 17.288 4.280 -13.509 1.00 86.44 168 VAL A N 1
ATOM 1450 C CA . VAL A 1 168 ? 16.646 3.447 -14.534 1.00 86.44 168 VAL A CA 1
ATOM 1451 C C . VAL A 1 168 ? 16.605 4.166 -15.887 1.00 86.44 168 VAL A C 1
ATOM 1453 O O . VAL A 1 168 ? 16.967 3.576 -16.901 1.00 86.44 168 VAL A O 1
ATOM 1456 N N . GLU A 1 169 ? 16.223 5.443 -15.915 1.00 81.38 169 GLU A N 1
ATOM 1457 C CA . GLU A 1 169 ? 16.221 6.261 -17.136 1.00 81.38 169 GLU A CA 1
ATOM 1458 C C . GLU A 1 169 ? 17.624 6.368 -17.734 1.00 81.38 169 GLU A C 1
ATOM 1460 O O . GLU A 1 169 ? 17.824 6.053 -18.906 1.00 81.38 169 GLU A O 1
ATOM 1465 N N . LYS A 1 170 ? 18.620 6.694 -16.902 1.00 83.62 170 LYS A N 1
ATOM 1466 C CA . LYS A 1 170 ? 20.021 6.735 -17.334 1.00 83.62 170 LYS A CA 1
ATOM 1467 C C . LYS A 1 170 ? 20.516 5.406 -17.893 1.00 83.62 170 LYS A C 1
ATOM 1469 O O . LYS A 1 170 ? 21.296 5.418 -18.837 1.00 83.62 170 LYS A O 1
ATOM 1474 N N . PHE A 1 171 ? 20.087 4.275 -17.332 1.00 83.06 171 PHE A N 1
ATOM 1475 C CA . PHE A 1 171 ? 20.421 2.961 -17.877 1.00 83.06 171 PHE A CA 1
ATOM 1476 C C . PHE A 1 171 ? 19.841 2.776 -19.282 1.00 83.06 171 PHE A C 1
ATOM 1478 O O . PHE A 1 171 ? 20.561 2.378 -20.194 1.00 83.06 171 PHE A O 1
ATOM 1485 N N . TYR A 1 172 ? 18.574 3.130 -19.491 1.00 76.81 172 TYR A N 1
ATOM 1486 C CA . TYR A 1 172 ? 17.957 3.043 -20.815 1.00 76.81 172 TYR A CA 1
ATOM 1487 C C . TYR A 1 172 ? 18.579 3.982 -21.850 1.00 76.81 172 TYR A C 1
ATOM 1489 O O . TYR A 1 172 ? 18.582 3.643 -23.034 1.00 76.81 172 TYR A O 1
ATOM 1497 N N . ASP A 1 173 ? 19.083 5.140 -21.429 1.00 77.12 173 ASP A N 1
ATOM 1498 C CA . ASP A 1 173 ? 19.821 6.054 -22.303 1.00 77.12 173 ASP A CA 1
ATOM 1499 C C . ASP A 1 173 ? 21.234 5.531 -22.600 1.00 77.12 173 ASP A C 1
ATOM 1501 O O . ASP A 1 173 ? 21.705 5.617 -23.734 1.00 77.12 173 ASP A O 1
ATOM 1505 N N . TYR A 1 174 ? 21.889 4.924 -21.605 1.00 76.56 174 TYR A N 1
ATOM 1506 C CA . TYR A 1 174 ? 23.220 4.333 -21.732 1.00 76.56 174 TYR A CA 1
ATOM 1507 C C . TYR A 1 174 ? 23.255 3.150 -22.705 1.00 76.56 174 TYR A C 1
ATOM 1509 O O . TYR A 1 174 ? 24.110 3.100 -23.588 1.00 76.56 174 TYR A O 1
ATOM 1517 N N . VAL A 1 175 ? 22.309 2.215 -22.581 1.00 72.12 175 VAL A N 1
ATOM 1518 C CA . VAL A 1 175 ? 22.310 0.976 -23.377 1.00 72.12 175 VAL A CA 1
ATOM 1519 C C . VAL A 1 175 ? 22.018 1.239 -24.866 1.00 72.12 175 VAL A C 1
ATOM 1521 O O . VAL A 1 175 ? 22.182 0.330 -25.673 1.00 72.12 175 VAL A O 1
ATOM 1524 N N . LYS A 1 176 ? 21.634 2.467 -25.271 1.00 64.12 176 LYS A N 1
ATOM 1525 C CA . LYS A 1 176 ? 21.240 2.806 -26.658 1.00 64.12 176 LYS A CA 1
ATOM 1526 C C . LYS A 1 176 ? 20.353 1.718 -27.273 1.00 64.12 176 LYS A C 1
ATOM 1528 O O . LYS A 1 176 ? 20.563 1.284 -28.405 1.00 64.12 176 LYS A O 1
ATOM 1533 N N . ILE A 1 177 ? 19.397 1.224 -26.488 1.00 56.75 177 ILE A N 1
ATOM 1534 C CA . ILE A 1 177 ? 18.451 0.214 -26.950 1.00 56.75 177 ILE A CA 1
ATOM 1535 C C . ILE A 1 177 ? 17.756 0.796 -28.181 1.00 56.75 177 ILE A C 1
ATOM 1537 O O . ILE A 1 177 ? 17.224 1.904 -28.093 1.00 56.75 177 ILE A O 1
ATOM 1541 N N . SER A 1 178 ? 17.794 0.078 -29.310 1.00 58.12 178 SER A N 1
ATOM 1542 C CA . SER A 1 178 ? 17.074 0.477 -30.520 1.00 58.12 178 SER A CA 1
ATOM 1543 C C . SER A 1 178 ? 15.641 0.835 -30.136 1.00 58.12 178 SER A C 1
ATOM 1545 O O . SER A 1 178 ? 15.016 0.135 -29.330 1.00 58.12 178 SER A O 1
ATOM 1547 N N . ASP A 1 179 ? 15.126 1.943 -30.669 1.00 62.09 179 ASP A N 1
ATOM 1548 C CA . ASP A 1 179 ? 13.803 2.466 -30.315 1.00 62.09 179 ASP A CA 1
ATOM 1549 C C . ASP A 1 179 ? 12.708 1.382 -30.345 1.00 62.09 179 ASP A C 1
ATOM 1551 O O . ASP A 1 179 ? 11.737 1.453 -29.592 1.00 62.09 179 ASP A O 1
ATOM 1555 N N . ASP A 1 180 ? 12.898 0.333 -31.144 1.00 68.69 180 ASP A N 1
ATOM 1556 C CA . ASP A 1 180 ? 12.048 -0.848 -31.262 1.00 68.69 180 ASP A CA 1
ATOM 1557 C C . ASP A 1 180 ? 11.842 -1.618 -29.953 1.00 68.69 180 ASP A C 1
ATOM 1559 O O . ASP A 1 180 ? 10.698 -1.878 -29.580 1.00 68.69 180 ASP A O 1
ATOM 1563 N N . ILE A 1 181 ? 12.895 -1.952 -29.200 1.00 69.75 181 ILE A N 1
ATOM 1564 C CA . ILE A 1 181 ? 12.746 -2.723 -27.949 1.00 69.75 181 ILE A CA 1
ATOM 1565 C C . ILE A 1 181 ? 12.068 -1.858 -26.874 1.00 69.75 181 ILE A C 1
ATOM 1567 O O . ILE A 1 181 ? 11.166 -2.327 -26.174 1.00 69.75 181 ILE A O 1
ATOM 1571 N N . ARG A 1 182 ? 12.421 -0.565 -26.796 1.00 72.88 182 ARG A N 1
ATOM 1572 C CA . ARG A 1 182 ? 11.763 0.412 -25.905 1.00 72.88 182 ARG A CA 1
ATOM 1573 C C . ARG A 1 182 ? 10.282 0.566 -26.265 1.00 72.88 182 ARG A C 1
ATOM 1575 O O . ARG A 1 182 ? 9.417 0.576 -25.389 1.00 72.88 182 ARG A O 1
ATOM 1582 N N . ASN A 1 183 ? 9.969 0.632 -27.558 1.00 79.38 183 ASN A N 1
ATOM 1583 C CA . ASN A 1 183 ? 8.599 0.669 -28.054 1.00 79.38 183 ASN A CA 1
ATOM 1584 C C . ASN A 1 183 ? 7.828 -0.611 -27.707 1.00 79.38 183 ASN A C 1
ATOM 1586 O O . ASN A 1 183 ? 6.677 -0.511 -27.275 1.00 79.38 183 ASN A O 1
ATOM 1590 N N . ILE A 1 184 ? 8.442 -1.789 -27.845 1.00 82.06 184 ILE A N 1
ATOM 1591 C CA . ILE A 1 184 ? 7.842 -3.076 -27.463 1.00 82.06 184 ILE A CA 1
ATOM 1592 C C . ILE A 1 184 ? 7.507 -3.087 -25.968 1.00 82.06 184 ILE A C 1
ATOM 1594 O O . ILE A 1 184 ? 6.393 -3.460 -25.589 1.00 82.06 184 ILE A O 1
ATOM 1598 N N . GLU A 1 185 ? 8.419 -2.627 -25.109 1.00 79.00 185 GLU A N 1
ATOM 1599 C CA . GLU A 1 185 ? 8.174 -2.579 -23.668 1.00 79.00 185 GLU A CA 1
ATOM 1600 C C . GLU A 1 185 ? 7.086 -1.562 -23.299 1.00 79.00 185 GLU A C 1
ATOM 1602 O O . GLU A 1 185 ? 6.202 -1.873 -22.498 1.00 79.00 185 GLU A O 1
ATOM 1607 N N . TYR A 1 186 ? 7.054 -0.389 -23.940 1.00 84.69 186 TYR A N 1
ATOM 1608 C CA . TYR A 1 186 ? 5.966 0.576 -23.754 1.00 84.69 186 TYR A CA 1
ATOM 1609 C C . TYR A 1 186 ? 4.612 0.012 -24.171 1.00 84.69 186 TYR A C 1
ATOM 1611 O O . TYR A 1 186 ? 3.626 0.228 -23.466 1.00 84.69 186 TYR A O 1
ATOM 1619 N N . GLN A 1 187 ? 4.551 -0.731 -25.277 1.00 88.56 187 GLN A N 1
ATOM 1620 C CA . GLN A 1 187 ? 3.325 -1.397 -25.716 1.00 88.56 187 GLN A CA 1
ATOM 1621 C C . GLN A 1 187 ? 2.900 -2.498 -24.740 1.00 88.56 187 GLN A C 1
ATOM 1623 O O . GLN A 1 187 ? 1.716 -2.623 -24.418 1.00 88.56 187 GLN A O 1
ATOM 1628 N N . ARG A 1 188 ? 3.855 -3.274 -24.213 1.00 89.06 188 ARG A N 1
ATOM 1629 C CA . ARG A 1 188 ? 3.582 -4.285 -23.185 1.00 89.06 188 ARG A CA 1
ATOM 1630 C C . ARG A 1 188 ? 3.045 -3.639 -21.907 1.00 89.06 188 ARG A C 1
ATOM 1632 O O . ARG A 1 188 ? 1.994 -4.052 -21.423 1.00 89.06 188 ARG A O 1
ATOM 1639 N N . ASN A 1 189 ? 3.713 -2.605 -21.397 1.00 88.44 189 ASN A N 1
ATOM 1640 C CA . ASN A 1 189 ? 3.273 -1.859 -20.217 1.00 88.44 189 ASN A CA 1
ATOM 1641 C C . ASN A 1 189 ? 1.891 -1.237 -20.439 1.00 88.44 189 ASN A C 1
ATOM 1643 O O . ASN A 1 189 ? 1.040 -1.315 -19.557 1.00 88.44 189 ASN A O 1
ATOM 1647 N N . TYR A 1 190 ? 1.639 -0.679 -21.627 1.00 91.62 190 TYR A N 1
ATOM 1648 C CA . TYR A 1 190 ? 0.344 -0.115 -22.005 1.00 91.62 190 TYR A CA 1
ATOM 1649 C C . TYR A 1 190 ? -0.772 -1.158 -21.898 1.00 91.62 190 TYR A C 1
ATOM 1651 O O . TYR A 1 190 ? -1.751 -0.927 -21.189 1.00 91.62 190 TYR A O 1
ATOM 1659 N N . LYS A 1 191 ? -0.592 -2.340 -22.504 1.00 94.06 191 LYS A N 1
ATOM 1660 C CA . LYS A 1 191 ? -1.571 -3.439 -22.431 1.00 94.06 191 LYS A CA 1
ATOM 1661 C C . LYS A 1 191 ? -1.862 -3.861 -20.990 1.00 94.06 191 LYS A C 1
ATOM 1663 O O . LYS A 1 191 ? -3.026 -4.000 -20.626 1.00 94.06 191 LYS A O 1
ATOM 1668 N N . ILE A 1 192 ? -0.827 -4.011 -20.158 1.00 93.00 192 ILE A N 1
ATOM 1669 C CA . ILE A 1 192 ? -1.008 -4.411 -18.754 1.00 93.00 192 ILE A CA 1
ATOM 1670 C C . ILE A 1 192 ? -1.747 -3.315 -17.968 1.00 93.00 192 ILE A C 1
ATOM 1672 O O . ILE A 1 192 ? -2.669 -3.620 -17.215 1.00 93.00 19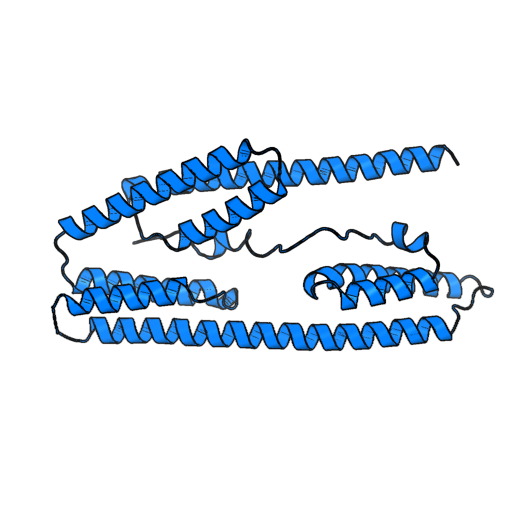2 ILE A O 1
ATOM 1676 N N . LYS A 1 193 ? -1.410 -2.030 -18.156 1.00 92.56 193 LYS A N 1
ATOM 1677 C CA . LYS A 1 193 ? -2.115 -0.939 -17.461 1.00 92.56 193 LYS A CA 1
ATOM 1678 C C . LYS A 1 193 ? -3.578 -0.818 -17.895 1.00 92.56 193 LYS A C 1
ATOM 1680 O O . LYS A 1 193 ? -4.429 -0.547 -17.053 1.00 92.56 193 LYS A O 1
ATOM 1685 N N . ILE A 1 194 ? -3.886 -1.072 -19.168 1.00 96.06 194 ILE A N 1
ATOM 1686 C CA . ILE A 1 194 ? -5.272 -1.152 -19.654 1.00 96.06 194 ILE A CA 1
ATOM 1687 C C . ILE A 1 194 ? -6.029 -2.303 -18.981 1.00 96.06 194 ILE A C 1
ATOM 1689 O O . ILE A 1 194 ? -7.153 -2.100 -18.525 1.00 96.06 194 ILE A O 1
ATOM 1693 N N . ASP A 1 195 ? -5.416 -3.482 -18.866 1.00 96.06 195 ASP A N 1
ATOM 1694 C CA . ASP A 1 195 ? -6.014 -4.623 -18.165 1.00 96.06 195 ASP A CA 1
ATOM 1695 C C . ASP A 1 195 ? -6.284 -4.308 -16.682 1.00 96.06 195 ASP A C 1
ATOM 1697 O O . ASP A 1 195 ? -7.362 -4.611 -16.169 1.00 96.06 195 ASP A O 1
ATOM 1701 N N . ILE A 1 196 ? -5.372 -3.595 -16.008 1.00 93.25 196 ILE A N 1
ATOM 1702 C CA . ILE A 1 196 ? -5.612 -3.093 -14.646 1.00 93.25 196 ILE A CA 1
ATOM 1703 C C . ILE A 1 196 ? -6.825 -2.160 -14.602 1.00 93.25 196 ILE A C 1
ATOM 1705 O O . ILE A 1 196 ? -7.676 -2.334 -13.731 1.00 93.25 196 ILE A O 1
ATOM 1709 N N . CYS A 1 197 ? -6.952 -1.205 -15.531 1.00 94.19 197 CYS A N 1
ATOM 1710 C CA . CYS A 1 197 ? -8.126 -0.328 -15.583 1.00 94.19 197 CYS A CA 1
ATOM 1711 C C . CYS A 1 197 ? -9.425 -1.133 -15.709 1.00 94.19 197 CYS A C 1
ATOM 1713 O O . CYS A 1 197 ? -10.358 -0.909 -14.940 1.00 94.19 197 CYS A O 1
ATOM 1715 N N . ILE A 1 198 ? -9.465 -2.107 -16.622 1.00 95.75 198 ILE A N 1
ATOM 1716 C CA . ILE A 1 198 ? -10.636 -2.967 -16.846 1.00 95.75 198 ILE A CA 1
ATOM 1717 C C . ILE A 1 198 ? -10.965 -3.781 -15.587 1.00 95.75 198 ILE A C 1
ATOM 1719 O O . ILE A 1 198 ? -12.124 -3.864 -15.171 1.00 95.75 198 ILE A O 1
ATOM 1723 N N . LYS A 1 199 ? -9.952 -4.377 -14.948 1.00 94.44 199 LYS A N 1
ATOM 1724 C CA . LYS A 1 199 ? -10.120 -5.123 -13.695 1.00 94.44 199 LYS A CA 1
ATOM 1725 C C . LYS A 1 199 ? -10.679 -4.224 -12.597 1.00 94.44 199 LYS A C 1
ATOM 1727 O O . LYS A 1 199 ? -11.672 -4.607 -11.980 1.00 94.44 199 LYS A O 1
ATOM 1732 N N . SER A 1 200 ? -10.112 -3.032 -12.408 1.00 91.25 200 SER A N 1
ATOM 1733 C CA . SER A 1 200 ? -10.574 -2.035 -11.434 1.00 91.25 200 SER A CA 1
ATOM 1734 C C . SER A 1 200 ? -12.021 -1.615 -11.672 1.00 91.25 200 SER A C 1
ATOM 1736 O O . SER A 1 200 ? -12.818 -1.609 -10.740 1.00 91.25 200 SER A O 1
ATOM 1738 N N . GLU A 1 201 ? -12.401 -1.322 -12.914 1.00 94.19 201 GLU A N 1
ATOM 1739 C CA . GLU A 1 201 ? -13.779 -0.964 -13.275 1.00 94.19 201 GLU A CA 1
ATOM 1740 C C . GLU A 1 201 ? -14.770 -2.087 -12.935 1.00 94.19 201 GLU A C 1
ATOM 1742 O O . GLU A 1 201 ? -15.862 -1.837 -12.419 1.00 94.19 201 GLU A O 1
ATOM 1747 N N . ASN A 1 202 ? -14.373 -3.344 -13.147 1.00 94.12 202 ASN A N 1
ATOM 1748 C CA . ASN A 1 202 ? -15.205 -4.501 -12.827 1.00 94.12 202 ASN A CA 1
ATOM 1749 C C . ASN A 1 202 ? -15.346 -4.762 -11.320 1.00 94.12 202 ASN A C 1
ATOM 1751 O O . ASN A 1 202 ? -16.341 -5.367 -10.910 1.00 94.12 202 ASN A O 1
ATOM 1755 N N . LEU A 1 203 ? -14.429 -4.278 -10.473 1.00 91.19 203 LEU A N 1
ATOM 1756 C CA . LEU A 1 203 ? -14.562 -4.409 -9.017 1.00 91.19 203 LEU A CA 1
ATOM 1757 C C . LEU A 1 203 ? -15.814 -3.701 -8.488 1.00 91.19 203 LEU A C 1
ATOM 1759 O O . LEU A 1 203 ? -16.449 -4.202 -7.561 1.00 91.19 203 LEU A O 1
ATOM 1763 N N . TYR A 1 204 ? -16.247 -2.609 -9.128 1.00 89.19 204 TYR A N 1
ATOM 1764 C CA . TYR A 1 204 ? -17.475 -1.907 -8.748 1.00 89.19 204 TYR A CA 1
ATOM 1765 C C . TYR A 1 204 ? -18.722 -2.809 -8.804 1.00 89.19 204 TYR A C 1
ATOM 1767 O O . TYR A 1 204 ? -19.644 -2.637 -8.002 1.00 89.19 204 TYR A O 1
ATOM 1775 N N . LYS A 1 205 ? -18.739 -3.809 -9.695 1.00 89.94 205 LYS A N 1
ATOM 1776 C CA . LYS A 1 205 ? -19.859 -4.751 -9.872 1.00 89.94 205 LYS A CA 1
ATOM 1777 C C . LYS A 1 205 ? -19.911 -5.840 -8.794 1.00 89.94 205 LYS A C 1
ATOM 1779 O O . LYS A 1 205 ? -20.928 -6.514 -8.655 1.00 89.94 205 LYS A O 1
ATOM 1784 N N . LEU A 1 206 ? -18.843 -6.029 -8.015 1.00 89.38 206 LEU A N 1
ATOM 1785 C CA . LEU A 1 206 ? -18.824 -7.027 -6.947 1.00 89.38 206 LEU A CA 1
ATOM 1786 C C . LEU A 1 206 ? -19.752 -6.614 -5.794 1.00 89.38 206 LEU A C 1
ATOM 1788 O O . LEU A 1 206 ? -19.771 -5.455 -5.364 1.00 89.38 206 LEU A O 1
ATOM 1792 N N . LYS A 1 207 ? -20.508 -7.590 -5.274 1.00 85.00 207 LYS A N 1
ATOM 1793 C CA . LYS A 1 207 ? -21.374 -7.419 -4.093 1.00 85.00 207 LYS A CA 1
ATOM 1794 C C . LYS A 1 207 ? -20.562 -7.307 -2.799 1.00 85.00 207 LYS A C 1
ATOM 1796 O O . LYS A 1 207 ? -20.881 -6.493 -1.942 1.00 85.00 207 LYS A O 1
ATOM 1801 N N . ASP A 1 208 ? -19.496 -8.098 -2.677 1.00 87.00 208 ASP A N 1
ATOM 1802 C CA . ASP A 1 208 ? -18.615 -8.082 -1.507 1.00 87.00 208 ASP A CA 1
ATOM 1803 C C . ASP A 1 208 ? -17.649 -6.887 -1.565 1.00 87.00 208 ASP A C 1
ATOM 1805 O O . ASP A 1 208 ? -16.656 -6.891 -2.300 1.00 8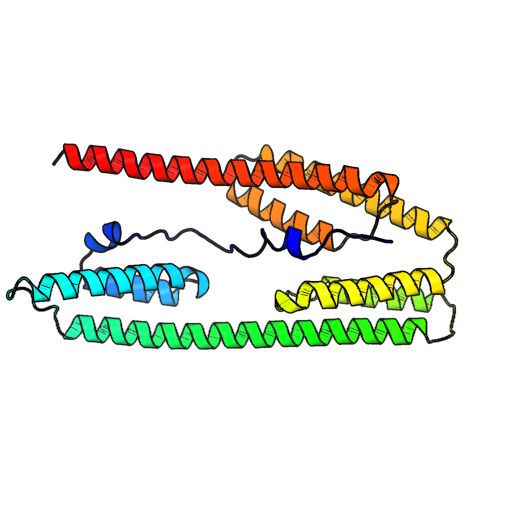7.00 208 ASP A O 1
ATOM 1809 N N . LEU A 1 209 ? -17.953 -5.862 -0.764 1.00 83.88 209 LEU A N 1
ATOM 1810 C CA . LEU A 1 209 ? -17.165 -4.633 -0.658 1.00 83.88 209 LEU A CA 1
ATOM 1811 C C . LEU A 1 209 ? -15.758 -4.872 -0.109 1.00 83.88 209 LEU A C 1
ATOM 1813 O O . LEU A 1 209 ? -14.810 -4.238 -0.572 1.00 83.88 209 LEU A O 1
ATOM 1817 N N . ASN A 1 210 ? -15.595 -5.793 0.842 1.00 79.94 210 ASN A N 1
ATOM 1818 C CA . ASN A 1 210 ? -14.291 -6.071 1.439 1.00 79.94 210 ASN A CA 1
ATOM 1819 C C . ASN A 1 210 ? -13.380 -6.757 0.422 1.00 79.94 210 ASN A C 1
ATOM 1821 O O . ASN A 1 210 ? -12.225 -6.365 0.250 1.00 79.94 210 ASN A O 1
ATOM 1825 N N . LYS A 1 211 ? -13.919 -7.740 -0.307 1.00 84.50 211 LYS A N 1
ATOM 1826 C CA . LYS A 1 211 ? -13.196 -8.419 -1.388 1.00 84.50 211 LYS A CA 1
ATOM 1827 C C . LYS A 1 211 ? -12.887 -7.471 -2.546 1.00 84.50 211 LYS A C 1
ATOM 1829 O O . LYS A 1 211 ? -11.777 -7.514 -3.070 1.00 84.50 211 LYS A O 1
ATOM 1834 N N . SER A 1 212 ? -13.830 -6.602 -2.917 1.00 85.62 212 SER A N 1
ATOM 1835 C CA . SER A 1 212 ? -13.613 -5.548 -3.916 1.00 85.62 212 SER A CA 1
ATOM 1836 C C . SER A 1 212 ? -12.464 -4.627 -3.512 1.00 85.62 212 SER A C 1
ATOM 1838 O O . SER A 1 212 ? -11.596 -4.336 -4.326 1.00 85.62 212 SER A O 1
ATOM 1840 N N . PHE A 1 213 ? -12.432 -4.186 -2.255 1.00 82.94 213 PHE A N 1
ATOM 1841 C CA . PHE A 1 213 ? -11.396 -3.283 -1.768 1.00 82.94 213 PHE A CA 1
ATOM 1842 C C . PHE A 1 213 ? -10.020 -3.949 -1.702 1.00 82.94 213 PHE A C 1
ATOM 1844 O O . PHE A 1 213 ? -9.029 -3.349 -2.105 1.00 82.94 213 PHE A O 1
ATOM 1851 N N . LYS A 1 214 ? -9.954 -5.204 -1.240 1.00 83.62 214 LYS A N 1
ATOM 1852 C CA . LYS A 1 214 ? -8.699 -5.963 -1.215 1.00 83.62 214 LYS A CA 1
ATOM 1853 C C . LYS A 1 214 ? -8.116 -6.116 -2.621 1.00 83.62 214 LYS A C 1
ATOM 1855 O O . LYS A 1 214 ? -6.961 -5.788 -2.835 1.00 83.62 214 LYS A O 1
ATOM 1860 N N . LYS A 1 215 ? -8.941 -6.510 -3.593 1.00 86.00 215 LYS A N 1
ATOM 1861 C CA . LYS A 1 215 ? -8.501 -6.606 -4.991 1.00 86.00 215 LYS A CA 1
ATOM 1862 C C . LYS A 1 215 ? -8.055 -5.260 -5.562 1.00 86.00 215 LYS A C 1
ATOM 1864 O O . LYS A 1 215 ? -7.118 -5.223 -6.346 1.00 86.00 215 LYS A O 1
ATOM 1869 N N . LEU A 1 216 ? -8.714 -4.160 -5.191 1.00 86.38 216 LEU A N 1
ATOM 1870 C CA . LEU A 1 216 ? -8.297 -2.822 -5.619 1.00 86.38 216 LEU A CA 1
ATOM 1871 C C . LEU A 1 216 ? -6.900 -2.478 -5.089 1.00 86.38 216 LEU A C 1
ATOM 1873 O O . LEU A 1 216 ? -6.096 -1.897 -5.810 1.00 86.38 216 LEU A O 1
ATOM 1877 N N . GLN A 1 217 ? -6.615 -2.851 -3.842 1.00 81.50 217 GLN A N 1
ATOM 1878 C CA . GLN A 1 217 ? -5.304 -2.672 -3.233 1.00 81.50 217 GLN A CA 1
ATOM 1879 C C . GLN A 1 217 ? -4.224 -3.468 -3.981 1.00 81.50 217 GLN A C 1
ATOM 1881 O O . GLN A 1 217 ? -3.195 -2.892 -4.331 1.00 81.50 217 GLN A O 1
ATOM 1886 N N . ASP A 1 218 ? -4.499 -4.732 -4.310 1.00 82.38 218 ASP A N 1
ATOM 1887 C CA . ASP A 1 218 ? -3.597 -5.571 -5.110 1.00 82.38 218 ASP A CA 1
ATOM 1888 C C . ASP A 1 218 ? -3.320 -4.917 -6.486 1.00 82.38 218 ASP A C 1
ATOM 1890 O O . ASP A 1 218 ? -2.173 -4.773 -6.902 1.00 82.38 218 ASP A O 1
ATOM 1894 N N . LEU A 1 219 ? -4.355 -4.387 -7.155 1.00 86.44 219 LEU A N 1
ATOM 1895 C CA . LEU A 1 219 ? -4.207 -3.677 -8.436 1.00 86.44 219 LEU A CA 1
ATOM 1896 C C . LEU A 1 219 ? -3.392 -2.376 -8.325 1.00 86.44 219 LEU A C 1
ATOM 1898 O O . LEU A 1 219 ? -2.692 -2.002 -9.267 1.00 86.44 219 LEU A O 1
ATOM 1902 N N . HIS A 1 220 ? -3.457 -1.671 -7.191 1.00 82.62 220 HIS A N 1
ATOM 1903 C CA . HIS A 1 220 ? -2.590 -0.518 -6.929 1.00 82.62 220 HIS A CA 1
ATOM 1904 C C . HIS A 1 220 ? -1.125 -0.918 -6.763 1.00 82.62 220 HIS A C 1
ATOM 1906 O O . HIS A 1 220 ? -0.241 -0.134 -7.114 1.00 82.62 220 HIS A O 1
ATOM 1912 N N . GLU A 1 221 ? -0.854 -2.098 -6.214 1.00 78.00 221 GLU A N 1
ATOM 1913 C CA . GLU A 1 221 ? 0.498 -2.640 -6.108 1.00 78.00 221 GLU A CA 1
ATOM 1914 C C . GLU A 1 221 ? 1.016 -3.060 -7.481 1.00 78.00 221 GLU A C 1
ATOM 1916 O O . GLU A 1 221 ? 2.093 -2.605 -7.873 1.00 78.00 221 GLU A O 1
ATOM 1921 N N . ASP A 1 222 ? 0.213 -3.786 -8.260 1.00 81.12 222 ASP A N 1
ATOM 1922 C CA . ASP A 1 222 ? 0.536 -4.160 -9.641 1.00 81.12 222 ASP A CA 1
ATOM 1923 C C . ASP A 1 222 ? 0.838 -2.924 -10.501 1.00 81.12 222 ASP A C 1
ATOM 1925 O O . ASP A 1 222 ? 1.845 -2.875 -11.212 1.00 81.12 222 ASP A O 1
ATOM 1929 N N . TRP A 1 223 ? 0.023 -1.869 -10.380 1.00 85.56 223 TRP A N 1
ATOM 1930 C CA . TRP A 1 223 ? 0.227 -0.613 -11.104 1.00 85.56 223 TRP A CA 1
ATOM 1931 C C . TRP A 1 223 ? 1.602 0.013 -10.836 1.00 85.56 223 TRP A C 1
ATOM 1933 O O . TRP A 1 223 ? 2.229 0.532 -11.762 1.00 85.56 223 TRP A O 1
ATOM 1943 N N . LYS A 1 224 ? 2.090 -0.044 -9.587 1.00 75.06 224 LYS A N 1
ATOM 1944 C CA . LYS A 1 224 ? 3.406 0.498 -9.189 1.00 75.06 224 LYS A CA 1
ATOM 1945 C C . LYS A 1 224 ? 4.573 -0.299 -9.766 1.00 75.06 224 LYS A C 1
ATOM 1947 O O . LYS A 1 224 ? 5.673 0.236 -9.871 1.00 75.06 224 LYS A O 1
ATOM 1952 N N . GLN A 1 225 ? 4.361 -1.574 -10.084 1.00 75.31 225 GLN A N 1
ATOM 1953 C CA . GLN A 1 225 ? 5.407 -2.455 -10.602 1.00 75.31 225 GLN A CA 1
ATOM 1954 C C . GLN A 1 225 ? 5.583 -2.336 -12.123 1.00 75.31 225 GLN A C 1
ATOM 1956 O O . GLN A 1 225 ? 6.621 -2.739 -12.668 1.00 75.31 225 GLN A O 1
ATOM 1961 N N . ILE A 1 226 ? 4.581 -1.799 -12.821 1.00 81.00 226 ILE A N 1
ATOM 1962 C CA . ILE A 1 226 ? 4.596 -1.654 -14.276 1.00 81.00 226 ILE A CA 1
ATOM 1963 C C . ILE A 1 226 ? 5.296 -0.354 -14.657 1.00 81.00 226 ILE A C 1
ATOM 1965 O O . ILE A 1 226 ? 4.956 0.720 -14.160 1.00 81.00 226 ILE A O 1
ATOM 1969 N N . GLY A 1 227 ? 6.238 -0.471 -15.593 1.00 74.62 227 GLY A N 1
ATOM 1970 C CA . GLY A 1 227 ? 7.033 0.648 -16.078 1.00 74.62 227 GLY A CA 1
ATOM 1971 C C . GLY A 1 227 ? 6.226 1.683 -16.878 1.00 74.62 227 GLY A C 1
ATOM 1972 O O . GLY A 1 227 ? 4.989 1.616 -16.968 1.00 74.62 227 GLY A O 1
ATOM 1973 N N . PRO A 1 228 ? 6.919 2.661 -17.472 1.00 77.44 228 PRO A N 1
ATOM 1974 C CA . PRO A 1 228 ? 6.284 3.746 -18.199 1.00 77.44 228 PRO A CA 1
ATOM 1975 C C . PRO A 1 228 ? 5.589 3.270 -19.481 1.00 77.44 228 PRO A C 1
ATOM 1977 O O . PRO A 1 228 ? 5.852 2.195 -20.026 1.00 77.44 228 PRO A O 1
ATOM 1980 N N . VAL A 1 229 ? 4.674 4.112 -19.953 1.00 83.62 229 VAL A N 1
ATOM 1981 C CA . VAL A 1 229 ? 4.002 4.011 -21.255 1.00 83.62 229 VAL A CA 1
ATOM 1982 C C . VAL A 1 229 ? 4.354 5.251 -22.075 1.00 83.62 229 VAL A C 1
ATOM 1984 O O . VAL A 1 229 ? 4.816 6.245 -21.511 1.00 83.62 229 VAL A O 1
ATOM 1987 N N . LYS A 1 230 ? 4.102 5.229 -23.391 1.00 81.81 230 LYS A N 1
ATOM 1988 C CA . LYS A 1 230 ? 4.292 6.415 -24.244 1.00 81.81 230 LYS A CA 1
ATOM 1989 C C . LYS A 1 230 ? 3.548 7.623 -23.666 1.00 81.81 230 LYS A C 1
ATOM 1991 O O . LYS A 1 230 ? 2.402 7.484 -23.235 1.00 81.81 230 LYS A O 1
ATOM 1996 N N . ASN A 1 231 ? 4.182 8.798 -23.709 1.00 77.44 231 ASN A N 1
ATOM 1997 C CA . ASN A 1 231 ? 3.656 10.032 -23.107 1.00 77.44 231 ASN A CA 1
ATOM 1998 C C . ASN A 1 231 ? 2.199 10.316 -23.497 1.00 77.44 231 ASN A C 1
ATOM 2000 O O . ASN A 1 231 ? 1.396 10.624 -22.624 1.00 77.44 231 ASN A O 1
ATOM 2004 N N . GLN A 1 232 ? 1.845 10.103 -24.767 1.00 86.19 232 GLN A N 1
ATOM 2005 C CA . GLN A 1 232 ? 0.491 10.316 -25.292 1.00 86.19 232 GLN A CA 1
ATOM 2006 C C . GLN A 1 232 ? -0.615 9.525 -24.570 1.00 86.19 232 GLN A C 1
ATOM 2008 O O . GLN A 1 232 ? -1.762 9.948 -24.564 1.00 86.19 232 GLN A O 1
ATOM 2013 N N . TYR A 1 233 ? -0.292 8.387 -23.944 1.00 86.69 233 TYR A N 1
ATOM 2014 C CA . TYR A 1 233 ? -1.278 7.535 -23.268 1.00 86.69 233 TYR A CA 1
ATOM 2015 C C . TYR A 1 233 ? -1.260 7.654 -21.745 1.00 86.69 233 TYR A C 1
ATOM 2017 O O . TYR A 1 233 ? -2.147 7.141 -21.062 1.00 86.69 233 TYR A O 1
ATOM 2025 N N . LYS A 1 234 ? -0.227 8.286 -21.190 1.00 81.25 234 LYS A N 1
ATOM 2026 C CA . LYS A 1 234 ? 0.062 8.250 -19.757 1.00 81.25 234 LYS A CA 1
ATOM 2027 C C . LYS A 1 234 ? -1.067 8.845 -18.921 1.00 81.25 234 LYS A C 1
ATOM 2029 O O . LYS A 1 234 ? -1.537 8.209 -17.979 1.00 81.25 234 LYS A O 1
ATOM 2034 N N . GLU A 1 235 ? -1.491 10.050 -19.282 1.00 83.94 235 GLU A N 1
ATOM 2035 C CA . GLU A 1 235 ? -2.517 10.797 -18.558 1.00 83.94 235 GLU A CA 1
ATOM 2036 C C . GLU A 1 235 ? -3.886 10.120 -18.666 1.00 83.94 235 GLU A C 1
ATOM 2038 O O . GLU A 1 235 ? -4.553 9.899 -17.657 1.00 83.94 235 GLU A O 1
ATOM 2043 N N . GLN A 1 236 ? -4.259 9.687 -19.871 1.00 90.44 236 GLN A N 1
ATOM 2044 C CA . GLN A 1 236 ? -5.536 9.025 -20.122 1.00 90.44 236 GLN A CA 1
ATOM 2045 C C . GLN A 1 236 ? -5.707 7.754 -19.275 1.00 90.44 236 GLN A C 1
ATOM 2047 O O . GLN A 1 236 ? -6.730 7.581 -18.611 1.00 90.44 236 GLN A O 1
ATOM 2052 N N . ILE A 1 237 ? -4.708 6.862 -19.271 1.00 90.69 237 ILE A N 1
ATOM 2053 C CA . ILE A 1 237 ? -4.785 5.606 -18.509 1.00 90.69 237 ILE A CA 1
ATOM 2054 C C . ILE A 1 237 ? -4.779 5.897 -17.002 1.00 90.69 237 ILE A C 1
ATOM 2056 O O . ILE A 1 237 ? -5.522 5.269 -16.247 1.00 90.69 237 ILE A O 1
ATOM 2060 N N . TRP A 1 238 ? -3.976 6.866 -16.553 1.00 87.75 238 TRP A N 1
ATOM 2061 C CA . TRP A 1 238 ? -3.946 7.251 -15.144 1.00 87.75 238 TRP A CA 1
ATOM 2062 C C . TRP A 1 238 ? -5.297 7.767 -14.656 1.00 87.75 238 TRP A C 1
ATOM 2064 O O . TRP A 1 238 ? -5.803 7.281 -13.644 1.00 87.75 238 TRP A O 1
ATOM 2074 N N . ASN A 1 239 ? -5.901 8.696 -15.395 1.00 86.56 239 ASN A N 1
ATOM 2075 C CA . ASN A 1 239 ? -7.197 9.263 -15.045 1.00 86.56 239 ASN A CA 1
ATOM 2076 C C . ASN A 1 239 ? -8.272 8.171 -14.998 1.00 86.56 239 ASN A C 1
ATOM 2078 O O . ASN A 1 239 ? -9.028 8.104 -14.032 1.00 86.56 239 ASN A O 1
ATOM 2082 N N . ARG A 1 240 ? -8.267 7.242 -15.964 1.00 91.81 240 ARG A N 1
ATOM 2083 C CA . ARG A 1 240 ? -9.180 6.089 -15.988 1.00 91.81 240 ARG A CA 1
ATOM 2084 C C . ARG A 1 240 ? -9.034 5.191 -14.754 1.00 91.81 240 ARG A C 1
ATOM 2086 O O . ARG A 1 240 ? -10.030 4.813 -14.139 1.00 91.81 240 ARG A O 1
ATOM 2093 N N . PHE A 1 241 ? -7.802 4.865 -14.362 1.00 90.56 241 PHE A N 1
ATOM 2094 C CA . PHE A 1 241 ? -7.551 4.071 -13.157 1.00 90.56 241 PHE A CA 1
ATOM 2095 C C . PHE A 1 241 ? -7.990 4.812 -11.884 1.00 90.56 241 PHE A C 1
ATOM 2097 O O . PHE A 1 241 ? -8.686 4.237 -11.047 1.00 90.56 241 PHE A O 1
ATOM 2104 N N . GLN A 1 242 ? -7.668 6.103 -11.772 1.00 85.88 242 GLN A N 1
ATOM 2105 C CA . GLN A 1 242 ? -8.070 6.950 -10.646 1.00 85.88 242 GLN A CA 1
ATOM 2106 C C . GLN A 1 242 ? -9.588 7.073 -10.508 1.00 85.88 242 GLN A C 1
ATOM 2108 O O . GLN A 1 242 ? -10.116 6.997 -9.399 1.00 85.88 242 GLN A O 1
ATOM 2113 N N . GLU A 1 243 ? -10.308 7.229 -11.615 1.00 89.12 243 GLU A N 1
ATOM 2114 C CA . GLU A 1 243 ? -11.770 7.248 -11.628 1.00 89.12 243 GLU A CA 1
ATOM 2115 C C . GLU A 1 243 ? -12.368 5.952 -11.062 1.00 89.12 243 GLU A C 1
ATOM 2117 O O . GLU A 1 243 ? -13.264 5.996 -10.213 1.00 89.12 243 GLU A O 1
ATOM 2122 N N . ALA A 1 244 ? -11.857 4.794 -11.491 1.00 87.19 244 ALA A N 1
ATOM 2123 C CA . ALA A 1 244 ? -12.309 3.496 -10.995 1.00 87.19 244 ALA A CA 1
ATOM 2124 C C . ALA A 1 244 ? -12.036 3.340 -9.488 1.00 87.19 244 ALA A C 1
ATOM 2126 O O . ALA A 1 244 ? -12.932 2.958 -8.728 1.00 87.19 244 ALA A O 1
ATOM 2127 N N . THR A 1 245 ? -10.837 3.722 -9.039 1.00 84.31 245 THR A N 1
ATOM 2128 C CA . THR A 1 245 ? -10.458 3.760 -7.620 1.00 84.31 245 THR A CA 1
ATOM 2129 C C . THR A 1 245 ? -11.416 4.644 -6.815 1.00 84.31 245 THR A C 1
ATOM 2131 O O . THR A 1 245 ? -12.009 4.179 -5.837 1.00 84.31 245 THR A O 1
ATOM 2134 N N . LYS A 1 246 ? -11.655 5.890 -7.251 1.00 85.88 246 LYS A N 1
ATOM 2135 C CA . LYS A 1 246 ? -12.576 6.834 -6.589 1.00 85.88 246 LYS A CA 1
ATOM 2136 C C . LYS A 1 246 ? -13.982 6.250 -6.425 1.00 85.88 246 LYS A C 1
ATOM 2138 O O . LYS A 1 246 ? -14.555 6.350 -5.340 1.00 85.88 246 LYS A O 1
ATOM 2143 N N . LYS A 1 247 ? -14.527 5.597 -7.459 1.00 88.62 247 LYS A N 1
ATOM 2144 C CA . LYS A 1 247 ? -15.865 4.973 -7.416 1.00 88.62 247 LYS A CA 1
ATOM 2145 C C . LYS A 1 247 ? -15.967 3.879 -6.349 1.00 88.62 247 LYS A C 1
ATOM 2147 O O . LYS A 1 247 ? -16.966 3.818 -5.633 1.00 88.62 247 LYS A O 1
ATOM 2152 N N . ILE A 1 248 ? -14.942 3.039 -6.205 1.00 84.75 248 ILE A N 1
ATOM 2153 C CA . ILE A 1 248 ? -14.924 1.962 -5.200 1.00 84.75 248 ILE A CA 1
ATOM 2154 C C . ILE A 1 248 ? -14.790 2.534 -3.786 1.00 84.75 248 ILE A C 1
ATOM 2156 O O . ILE A 1 248 ? -15.492 2.086 -2.878 1.00 84.75 248 ILE A O 1
ATOM 2160 N N . HIS A 1 249 ? -13.935 3.544 -3.594 1.00 79.69 249 HIS A N 1
ATOM 2161 C CA . HIS A 1 249 ? -13.817 4.235 -2.307 1.00 79.69 249 HIS A CA 1
ATOM 2162 C C . HIS A 1 249 ? -15.133 4.889 -1.890 1.00 79.69 249 HIS A C 1
ATOM 2164 O O . HIS A 1 249 ? -15.564 4.694 -0.756 1.00 79.69 249 HIS A O 1
ATOM 2170 N N . LYS A 1 250 ? -15.800 5.595 -2.811 1.00 85.19 250 LYS A N 1
ATOM 2171 C CA . LYS A 1 250 ? -17.114 6.192 -2.557 1.00 85.19 250 LYS A CA 1
ATOM 2172 C C . LYS A 1 250 ? -18.136 5.130 -2.146 1.00 85.19 250 LYS A C 1
ATOM 2174 O O . LYS A 1 250 ? -18.701 5.225 -1.067 1.00 85.19 250 LYS A O 1
ATOM 2179 N N . LYS A 1 251 ? -18.261 4.043 -2.921 1.00 83.88 251 LYS A N 1
ATOM 2180 C CA . LYS A 1 251 ? -19.158 2.914 -2.605 1.00 83.88 251 LYS A CA 1
ATOM 2181 C C . LYS A 1 251 ? -18.913 2.342 -1.201 1.00 83.88 251 LYS A C 1
ATOM 2183 O O . LYS A 1 251 ? -19.856 1.984 -0.499 1.00 83.88 251 LYS A O 1
ATOM 2188 N N . ARG A 1 252 ? -17.644 2.237 -0.790 1.00 81.25 252 ARG A N 1
ATOM 2189 C CA . ARG A 1 252 ? -17.269 1.770 0.549 1.00 81.25 252 ARG A CA 1
ATOM 2190 C C . ARG A 1 252 ? -17.684 2.772 1.628 1.00 81.25 252 ARG A C 1
ATOM 2192 O O . ARG A 1 252 ? -18.257 2.349 2.627 1.00 81.25 252 ARG A O 1
ATOM 2199 N N . ASN A 1 253 ? -17.390 4.055 1.439 1.00 77.81 253 ASN A N 1
ATOM 2200 C CA . ASN A 1 253 ? -17.739 5.103 2.398 1.00 77.81 253 ASN A CA 1
ATOM 2201 C C . ASN A 1 253 ? -19.257 5.180 2.597 1.00 77.81 253 ASN A C 1
ATOM 2203 O O . ASN A 1 253 ? -19.709 5.062 3.733 1.00 77.81 253 ASN A O 1
ATOM 2207 N N . ASP A 1 254 ? -20.024 5.225 1.504 1.00 82.44 254 ASP A N 1
ATOM 2208 C CA . ASP A 1 254 ? -21.490 5.282 1.528 1.00 82.44 254 ASP A CA 1
ATOM 2209 C C . ASP A 1 254 ? -22.085 4.098 2.320 1.00 82.44 254 ASP A C 1
ATOM 2211 O O . ASP A 1 254 ? -22.983 4.273 3.143 1.00 82.44 254 ASP A O 1
ATOM 2215 N N . TYR A 1 255 ? -21.543 2.885 2.145 1.00 80.69 255 TYR A N 1
ATOM 2216 C CA . TYR A 1 255 ? -21.977 1.700 2.896 1.00 80.69 255 TYR A CA 1
ATOM 2217 C C . TYR A 1 255 ? -21.750 1.830 4.412 1.00 80.69 255 TYR A C 1
ATOM 2219 O O . TYR A 1 255 ? -22.619 1.466 5.209 1.00 80.69 255 TYR A O 1
ATOM 2227 N N . TYR A 1 256 ? -20.588 2.338 4.834 1.00 76.00 256 TYR A N 1
ATOM 2228 C CA . TYR A 1 256 ? -20.301 2.523 6.259 1.00 76.00 256 TYR A CA 1
ATOM 2229 C C . TYR A 1 256 ? -21.093 3.684 6.864 1.00 76.00 256 TYR A C 1
ATOM 2231 O O . TYR A 1 256 ? -21.537 3.570 8.006 1.00 76.00 256 TYR A O 1
ATOM 2239 N N . GLU A 1 257 ? -21.312 4.764 6.116 1.00 74.88 257 GLU A N 1
ATOM 2240 C CA . GLU A 1 257 ? -22.161 5.879 6.541 1.00 74.88 257 GLU A CA 1
ATOM 2241 C C . GLU A 1 257 ? -23.606 5.426 6.758 1.00 74.88 257 GLU A C 1
ATOM 2243 O O . GLU A 1 257 ? -24.156 5.648 7.837 1.00 74.88 257 GLU A O 1
ATOM 2248 N N . GLN A 1 258 ? -24.188 4.696 5.802 1.00 77.38 258 GLN A N 1
ATOM 2249 C CA . GLN A 1 258 ? -25.533 4.128 5.938 1.00 77.38 258 GLN A CA 1
ATOM 2250 C C . GLN A 1 258 ? -25.634 3.186 7.138 1.00 77.38 258 GLN A C 1
ATOM 2252 O O . GLN A 1 258 ? -26.574 3.276 7.928 1.00 77.38 258 GLN A O 1
ATOM 2257 N N . ARG A 1 259 ? -24.642 2.309 7.326 1.00 76.12 259 ARG A N 1
ATOM 2258 C CA . ARG A 1 259 ? -24.608 1.396 8.471 1.00 76.12 259 ARG A CA 1
ATOM 2259 C C . ARG A 1 259 ? -24.549 2.154 9.802 1.00 76.12 259 ARG A C 1
ATOM 2261 O O . ARG A 1 259 ? -25.278 1.805 10.728 1.00 76.12 259 ARG A O 1
ATOM 2268 N N . ASN A 1 260 ? -23.732 3.202 9.894 1.00 70.25 260 ASN A N 1
ATOM 2269 C CA . ASN A 1 260 ? -23.651 4.056 11.082 1.00 70.25 260 ASN A CA 1
ATOM 2270 C C . ASN A 1 260 ? -24.969 4.799 11.346 1.00 70.25 260 ASN A C 1
ATOM 2272 O O . ASN A 1 260 ? -25.397 4.895 12.497 1.00 70.25 260 ASN A O 1
ATOM 2276 N N . LEU A 1 261 ? -25.633 5.280 10.294 1.00 77.19 261 LEU A N 1
ATOM 2277 C CA . LEU A 1 261 ? -26.913 5.976 10.394 1.00 77.19 261 LEU A CA 1
ATOM 2278 C C . LEU A 1 261 ? -28.026 5.038 10.886 1.00 77.19 261 LEU A C 1
ATOM 2280 O O . LEU A 1 261 ? -28.763 5.394 11.802 1.00 77.19 261 LEU A O 1
ATOM 2284 N N . ILE A 1 262 ? -28.087 3.807 10.368 1.00 76.75 262 ILE A N 1
ATOM 2285 C CA . ILE A 1 262 ? -29.013 2.765 10.842 1.00 76.75 262 ILE A CA 1
ATOM 2286 C C . ILE A 1 262 ? -28.771 2.452 12.321 1.00 76.75 262 ILE A C 1
ATOM 2288 O O . ILE A 1 262 ? -29.725 2.353 13.091 1.00 76.75 262 ILE A O 1
ATOM 2292 N N . TYR A 1 263 ? -27.510 2.328 12.749 1.00 71.19 263 TYR A N 1
ATOM 2293 C CA . TYR A 1 263 ? -27.201 2.130 14.167 1.00 71.19 263 TYR A CA 1
ATOM 2294 C C . TYR A 1 263 ? -27.683 3.295 15.032 1.00 71.19 263 TYR A C 1
ATOM 2296 O O . TYR A 1 263 ? -28.253 3.056 16.097 1.00 71.19 263 TYR A O 1
ATOM 2304 N N . LYS A 1 264 ? -27.507 4.536 14.565 1.00 72.88 264 LYS A N 1
ATOM 2305 C CA . LYS A 1 264 ? -27.980 5.735 15.265 1.00 72.88 264 LYS A CA 1
ATOM 2306 C C . LYS A 1 264 ? -29.511 5.780 15.362 1.00 72.88 264 LYS A C 1
ATOM 2308 O O . LYS A 1 264 ? -30.039 6.012 16.443 1.00 72.88 264 LYS A O 1
ATOM 2313 N N . LEU A 1 265 ? -30.223 5.475 14.278 1.00 77.69 265 LEU A N 1
ATOM 2314 C CA . LEU A 1 265 ? -31.691 5.459 14.250 1.00 77.69 265 LEU A CA 1
ATOM 2315 C C . LEU A 1 265 ? -32.285 4.335 15.110 1.00 77.69 265 LEU A C 1
ATOM 2317 O O . LEU A 1 265 ? -33.215 4.560 15.880 1.00 77.69 265 LEU A O 1
ATOM 2321 N N . ASN A 1 266 ? -31.733 3.121 15.028 1.00 74.00 266 ASN A N 1
ATOM 2322 C CA . ASN A 1 266 ? -32.147 2.006 15.886 1.00 74.00 266 ASN A CA 1
ATOM 2323 C C . ASN A 1 266 ? -31.918 2.318 17.369 1.00 74.00 266 ASN A C 1
ATOM 2325 O O . ASN A 1 266 ? -32.659 1.849 18.231 1.00 74.00 266 ASN A O 1
ATOM 2329 N N . PHE A 1 267 ? -30.890 3.107 17.670 1.00 64.31 267 PHE A N 1
ATOM 2330 C CA . PHE A 1 267 ? -30.609 3.584 19.014 1.00 64.31 267 PHE A CA 1
ATOM 2331 C C . PHE A 1 267 ? -31.628 4.624 19.498 1.00 64.31 267 PHE A C 1
ATOM 2333 O O . PHE A 1 267 ? -32.126 4.492 20.613 1.00 64.31 267 PHE A O 1
ATOM 2340 N N . GLU A 1 268 ? -31.971 5.616 18.674 1.00 74.38 268 GLU A N 1
ATOM 2341 C CA . GLU A 1 268 ? -32.991 6.624 19.005 1.00 74.38 268 GLU A CA 1
ATOM 2342 C C . GLU A 1 268 ? -34.361 5.981 19.245 1.00 74.38 268 GLU A C 1
ATOM 2344 O O . GLU A 1 268 ? -35.003 6.273 20.251 1.00 74.38 268 GLU A O 1
ATOM 2349 N N . LYS A 1 269 ? -34.751 5.013 18.406 1.00 73.38 269 LYS A N 1
ATOM 2350 C CA . LYS A 1 269 ? -35.987 4.243 18.605 1.00 73.38 269 LYS A CA 1
ATOM 2351 C C . LYS A 1 269 ? -35.993 3.504 19.941 1.00 73.38 269 LYS A C 1
ATOM 2353 O O . LYS A 1 269 ? -36.952 3.628 20.690 1.00 73.38 269 LYS A O 1
ATOM 2358 N N . LYS A 1 270 ? -34.903 2.803 20.283 1.00 62.78 270 LYS A N 1
ATOM 2359 C CA . LYS A 1 270 ? -34.782 2.093 21.571 1.00 62.78 270 LYS A CA 1
ATOM 2360 C C . LYS A 1 270 ? -34.827 3.026 22.782 1.00 62.78 270 LYS A C 1
ATOM 2362 O O . LYS A 1 270 ? -35.323 2.612 23.817 1.00 62.78 270 LYS A O 1
ATOM 2367 N N . LYS A 1 271 ? -34.326 4.260 22.668 1.00 61.75 271 LYS A N 1
ATOM 2368 C CA . LYS A 1 271 ? -34.431 5.270 23.735 1.00 61.75 271 LYS A CA 1
ATOM 2369 C C . LYS A 1 271 ? -35.856 5.764 23.967 1.00 61.75 271 LYS A C 1
ATOM 2371 O O . LYS A 1 271 ? -36.150 6.177 25.073 1.00 61.75 271 LYS A O 1
ATOM 2376 N N . GLN A 1 272 ? -36.695 5.762 22.935 1.00 60.47 272 GLN A N 1
ATOM 2377 C CA . GLN A 1 272 ? -38.097 6.180 23.030 1.00 60.47 272 GLN A CA 1
ATOM 2378 C C . GLN A 1 272 ? -39.021 5.059 23.527 1.00 60.47 272 GLN A C 1
ATOM 2380 O O . GLN A 1 272 ? -40.167 5.328 23.857 1.00 60.47 272 GLN A O 1
ATOM 2385 N N . THR A 1 273 ? -38.551 3.805 23.534 1.00 56.44 273 THR A N 1
ATOM 2386 C CA . THR A 1 273 ? -39.333 2.638 23.989 1.00 56.44 273 THR A CA 1
ATOM 2387 C C . THR A 1 273 ? -39.051 2.245 25.447 1.00 56.44 273 THR A C 1
ATOM 2389 O O . THR A 1 273 ? -39.517 1.195 25.883 1.00 56.44 273 THR A O 1
ATOM 2392 N N . ILE A 1 274 ? -38.267 3.049 26.173 1.00 41.66 274 ILE A N 1
ATOM 2393 C CA . ILE A 1 274 ? -37.945 2.922 27.605 1.00 41.66 274 ILE A CA 1
ATOM 2394 C C . ILE A 1 274 ? -38.514 4.155 28.297 1.00 41.66 274 ILE A C 1
ATOM 2396 O O . ILE A 1 274 ? -39.095 3.988 29.388 1.00 41.66 274 ILE A O 1
#

Radius of gyration: 26.14 Å; Cα contacts (8 Å, |Δi|>4): 140; chains: 1; bounding box: 71×27×79 Å

pLDDT: mean 76.03, std 15.6, range [27.31, 96.69]

Secondary structure (DSSP, 8-state):
---PPPHHHHTTTS----------HHHHTTS-HHHHHHHHHHHHHHS-HHHHHHHHHHHHHHHHHHHHHHTTSTT-PPPHHHHHHHHHHHHHHHHHHHHHHHHHHHHHHHHHHHHHHHHHHHHHHHHS---SHHHHHHHHHHHHHHHH-----HHHHHHHHHHH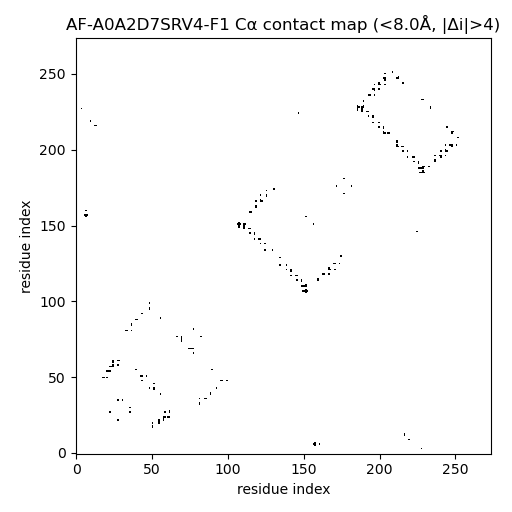HHHHHHHHHHTT--HHHHHHHHHHHHHHHHHHHHHHHHHTT-S-HHHHHHHHHHHHHHHHHS----HHHHHHHHHHHHHHHHHHHHHHHHHHHHHHHHHHHHHHHHHHT-

Solvent-accessible surface area (backbone atoms only — not comparable to full-atom values): 15670 Å² total; per-residue (Å²): 137,84,81,72,82,57,64,73,76,59,56,77,72,76,74,78,82,68,89,88,76,84,74,47,55,75,61,58,70,76,50,54,71,65,56,50,51,52,49,52,53,52,45,65,74,75,48,57,67,79,58,47,49,63,47,54,50,34,51,53,52,43,53,53,53,51,53,58,50,29,77,76,39,91,86,50,78,76,58,67,66,62,53,52,53,52,51,51,51,50,53,52,49,52,51,54,46,50,56,51,50,52,54,50,50,53,48,21,48,54,33,43,53,55,51,53,49,46,46,49,53,51,52,51,58,64,66,50,90,64,94,50,77,64,52,59,53,52,50,50,52,47,52,54,52,57,68,69,50,66,70,50,56,74,90,50,46,54,59,55,48,54,54,41,51,55,52,52,51,51,38,57,63,67,67,62,62,56,68,64,62,58,48,52,49,22,52,52,30,43,54,52,52,51,51,48,33,55,53,43,50,53,36,65,75,48,85,53,60,68,62,30,50,53,52,47,51,53,48,56,52,54,57,72,70,49,66,68,47,56,74,92,50,44,60,62,54,49,53,52,38,50,52,32,52,51,54,44,52,47,57,51,49,55,52,52,52,51,52,52,50,50,55,51,51,56,48,54,55,56,62,74,76,109

Foldseek 3Di:
DPCDDFPVVLVVQQPPPDDDDDDALVNLVVDDLVVLLVVLVVCLVPDDLVHCPVVLVRVVVNVVVVVVVCVVPVPDDPPPVSVVSNVVSVVVSVVVNVVVVVVVQVLQVVLLVLLVVLLVVLVVLLVPPDQDPVSVVSNVVSLVSNLPRDHHDPVCRRVSVVSSVVSVVSSCVSNPPPVVVVQVLLVVLVVVLVVLLVLLQCLLVDPDLVVSSVVLSVSSSVNVSRDHHPPVCRVVSVVSNVVSVVSSVVVVVVVVVVVVVVVVVVVVVVVVVD

Nearest PDB structures (foldseek):
  2c0k-assembly2_B  TM=1.826E-01  e=8.357E+00  Gasterophilus intestinalis